Protein AF-A0A0D2M3U2-F1 (afdb_monomer)

Foldseek 3Di:
DDDDDDDDDDDDDDDDDDDPPPDDDDDDQDPVRVVVVVVVVVVVVVVVVVVVVVVVVVVVVVVVVVVVVVVVLVVVVVVLVCLLLDFLVNVLVVLVVVLVVLPDPDDPDDPPPDDDPSVVSNVLSVLLNLLSVQDDPVLSVVLSVDLVVSLVPPVNLVVSCVRSVHDSVSSSVSSVVSVVSNLLSVLQVVCVVVVHRRDDPPCPVVSVVSSVVSVVVVVVVLLVVLQVQADLPPQVCVVCCVPVDQQDAGPRSRHGCCSHNVPDDDCVVVVVPPPPPDDDDDDDD

Organism: NCBI:txid145388

Radius of gyration: 36.85 Å; Cα contacts (8 Å, |Δi|>4): 148; chains: 1; bounding box: 86×92×97 Å

pLDDT: mean 74.42, std 16.32, range [37.38, 96.62]

Solvent-accessible surface area (backbone atoms only — not comparable to full-atom values): 17208 Å² total; per-residue (Å²): 134,82,90,86,89,82,89,87,90,81,81,86,80,75,87,82,75,81,80,90,79,81,72,75,80,79,70,80,68,50,73,68,54,48,50,49,52,51,51,50,51,50,54,50,59,65,50,47,60,64,51,52,51,50,52,50,50,51,52,50,50,51,52,50,51,54,48,53,52,49,55,51,56,49,53,55,43,57,52,48,55,52,52,60,72,52,47,63,66,55,51,44,51,51,47,55,50,57,54,59,75,64,67,57,77,79,78,71,80,78,59,96,83,59,83,59,60,67,60,51,50,52,52,50,43,52,51,44,46,55,49,58,73,69,50,52,71,70,54,40,50,44,38,67,74,38,33,70,60,46,58,65,35,63,68,61,34,51,53,49,17,67,76,60,76,46,52,49,66,58,54,31,49,47,45,48,48,55,41,49,53,42,53,48,44,49,28,55,49,52,47,36,75,72,73,42,85,74,68,60,96,83,42,61,67,58,45,52,51,49,34,54,48,45,49,51,52,50,54,48,51,55,49,47,58,37,54,68,56,58,54,65,89,74,41,83,52,66,88,48,39,87,79,61,40,85,75,36,53,33,87,76,49,68,37,39,30,61,79,52,69,62,38,78,75,65,68,82,67,56,66,77,68,68,79,80,79,81,82,82,82,84,87,79,133

Sequence (285 aa):
MLLSDCFGSSKPAGPRRSSPLMQPAPAELTGRERDLAAQAATAAAQQEGPLEERRKAQLEARKAASKAAGDQVAAQWDEMVTYRSMTVDEYLQQVIQGQREERGPLPEAPQRRQPDVRRLNYLRMQQHEIIVRRMEDNEKALIRMDPPGAAANRALLASLARRTSYSISEVRDVIMTYHHLRDRIDALAAWRDSGRPLPDLEDEDEKDEIIKTIKKEREQADMDVLLARRDRANCPVRPFIRLVGRRAECPNTKLPYARCCGAEVPERARATGAQGRRASVPVNG

Secondary structure (DSSP, 8-state):
----------PPP-----------------HHHHHHHHHHHHHHHHHHHHHHHHHHHHHHHHHHHHHHHHHHHHHHHHHHHHHHT--HHHHHHHHHHHHHHT-SPPPPS--TTS--HHHHHHHHHHHHHHHHHTS-HHHHHHHHH-HHHHHH-HHHHHHHHHHHT--HHHHHHHHHHHHHHHHHHHHHHHHHHTTPPPPPTT-HHHHHHHHHHHHHHHHHHHHHHHHHT--STT-TTGGGHHHHGGGPBPTTT-SBGGGTTSSPPPGGGTTTTSTT----PPP--

Structure (mmCIF, N/CA/C/O backbone):
data_AF-A0A0D2M3U2-F1
#
_entry.id   AF-A0A0D2M3U2-F1
#
loop_
_atom_site.group_PDB
_atom_site.id
_atom_site.type_symbol
_atom_site.label_atom_id
_atom_site.label_alt_id
_atom_site.label_comp_id
_atom_site.label_asym_id
_atom_site.label_entity_id
_atom_site.label_seq_id
_atom_site.pdbx_PDB_ins_code
_atom_site.Cartn_x
_atom_site.Cartn_y
_atom_site.Cartn_z
_atom_site.occupancy
_atom_site.B_iso_or_equiv
_atom_site.auth_seq_id
_atom_site.auth_comp_id
_atom_site.auth_asym_id
_atom_site.auth_atom_id
_atom_site.pdbx_PDB_model_num
ATOM 1 N N . MET A 1 1 ? -4.861 -42.802 -56.823 1.00 39.91 1 MET A N 1
ATOM 2 C CA . MET A 1 1 ? -6.033 -42.696 -57.716 1.00 39.91 1 MET A CA 1
ATOM 3 C C . MET A 1 1 ? -6.687 -41.345 -57.475 1.00 39.91 1 MET A C 1
ATOM 5 O O . MET A 1 1 ? -6.912 -41.044 -56.313 1.00 39.91 1 MET A O 1
ATOM 9 N N . LEU A 1 2 ? -6.965 -40.614 -58.568 1.00 42.59 2 LEU A N 1
ATOM 10 C CA . LEU A 1 2 ? -7.799 -39.396 -58.704 1.00 42.59 2 LEU A CA 1
ATOM 11 C C . LEU A 1 2 ? -7.212 -38.120 -58.050 1.00 42.59 2 LEU A C 1
ATOM 13 O O . LEU A 1 2 ? -7.142 -38.041 -56.833 1.00 42.59 2 LEU A O 1
ATOM 17 N N . LEU A 1 3 ? -6.588 -37.166 -58.763 1.00 40.25 3 LEU A N 1
ATOM 18 C CA . LEU A 1 3 ? -7.064 -36.266 -59.844 1.00 40.25 3 LEU A CA 1
ATOM 19 C C . LEU A 1 3 ? -8.366 -35.526 -59.498 1.00 40.25 3 LEU A C 1
ATOM 21 O O . LEU A 1 3 ? -9.416 -36.158 -59.471 1.00 40.25 3 LEU A O 1
ATOM 25 N N . SER A 1 4 ? -8.293 -34.201 -59.305 1.00 38.12 4 SER A N 1
ATOM 26 C CA . SER A 1 4 ? -8.954 -33.236 -60.202 1.00 38.12 4 SER A CA 1
ATOM 27 C C . SER A 1 4 ? -8.687 -31.777 -59.808 1.00 38.12 4 SER A C 1
ATOM 29 O O . SER A 1 4 ? -8.900 -31.368 -58.669 1.00 38.12 4 SER A O 1
ATOM 31 N N . ASP A 1 5 ? -8.243 -31.027 -60.814 1.00 43.66 5 ASP A N 1
ATOM 32 C CA . ASP A 1 5 ? -8.024 -29.583 -60.885 1.00 43.66 5 ASP A CA 1
ATOM 33 C C . ASP A 1 5 ? -9.323 -28.753 -60.909 1.00 43.66 5 ASP A C 1
ATOM 35 O O . ASP A 1 5 ? -10.395 -29.292 -61.185 1.00 43.66 5 ASP A O 1
ATOM 39 N N . CYS A 1 6 ? -9.190 -27.434 -60.679 1.00 45.97 6 CYS A N 1
ATOM 40 C CA . CYS A 1 6 ? -9.735 -26.317 -61.493 1.00 45.97 6 CYS A CA 1
ATOM 41 C C . CYS A 1 6 ? -9.449 -24.967 -60.784 1.00 45.97 6 CYS A C 1
ATOM 43 O O . CYS A 1 6 ? -9.944 -24.734 -59.687 1.00 45.97 6 CYS A O 1
ATOM 45 N N . PHE A 1 7 ? -8.473 -24.163 -61.245 1.00 44.44 7 PHE A N 1
ATOM 46 C CA . PHE A 1 7 ? -8.602 -22.994 -62.157 1.00 44.44 7 PHE A CA 1
ATOM 47 C C . PHE A 1 7 ? -9.556 -21.885 -61.653 1.00 44.44 7 PHE A C 1
ATOM 49 O O . PHE A 1 7 ? -10.694 -22.165 -61.315 1.00 44.44 7 PHE A O 1
ATOM 56 N N . GLY A 1 8 ? -9.235 -20.585 -61.634 1.00 38.22 8 GLY A N 1
ATOM 57 C CA . GLY A 1 8 ? -8.076 -19.815 -62.090 1.00 38.22 8 GLY A CA 1
ATOM 58 C C . GLY A 1 8 ? -8.422 -18.309 -62.119 1.00 38.22 8 GLY A C 1
ATOM 59 O O . GLY A 1 8 ? -9.596 -17.952 -62.095 1.00 38.22 8 GLY A O 1
ATOM 60 N N . SER A 1 9 ? -7.416 -17.428 -62.181 1.00 37.38 9 SER A N 1
ATOM 61 C CA . SER A 1 9 ? -7.478 -16.142 -62.910 1.00 37.38 9 SER A CA 1
ATOM 62 C C . SER A 1 9 ? -6.083 -15.508 -62.963 1.00 37.38 9 SER A C 1
ATOM 64 O O . SER A 1 9 ? -5.627 -14.857 -62.024 1.00 37.38 9 SER A O 1
ATOM 66 N N . SER A 1 10 ? -5.374 -15.739 -64.068 1.00 43.53 10 SER A N 1
ATOM 67 C CA . SER A 1 10 ? -4.077 -15.136 -64.382 1.00 43.53 10 SER A CA 1
ATOM 68 C C . SER A 1 10 ? -4.247 -14.105 -65.497 1.00 43.53 10 SER A C 1
ATOM 70 O O . SER A 1 10 ? -4.692 -14.441 -66.595 1.00 43.53 10 SER A O 1
ATOM 72 N N . LYS A 1 11 ? -3.871 -12.853 -65.218 1.00 50.41 11 LYS A N 1
ATOM 73 C CA . LYS A 1 11 ? -3.732 -11.775 -66.211 1.00 50.41 11 LYS A CA 1
ATOM 74 C C . LYS A 1 11 ? -2.625 -12.103 -67.233 1.00 50.41 11 LYS A C 1
ATOM 76 O O . LYS A 1 11 ? -1.637 -12.736 -66.858 1.00 50.41 11 LYS A O 1
ATOM 81 N N . PRO A 1 12 ? -2.737 -11.639 -68.492 1.00 48.88 12 PRO A N 1
ATOM 82 C CA . PRO A 1 12 ? -1.733 -11.888 -69.521 1.00 48.88 12 PRO A CA 1
ATOM 83 C C . PRO A 1 12 ? -0.455 -11.083 -69.248 1.00 48.88 12 PRO A C 1
ATOM 85 O O . PRO A 1 12 ? -0.477 -9.854 -69.170 1.00 48.88 12 PRO A O 1
ATOM 88 N N . ALA A 1 13 ? 0.667 -11.789 -69.113 1.00 50.44 13 ALA A N 1
ATOM 89 C CA . ALA A 1 13 ? 1.998 -11.199 -69.116 1.00 50.44 13 ALA A CA 1
ATOM 90 C C . ALA A 1 13 ? 2.383 -10.833 -70.557 1.00 50.44 13 ALA A C 1
ATOM 92 O O . ALA A 1 13 ? 2.321 -11.669 -71.459 1.00 50.44 13 ALA A O 1
ATOM 93 N N . GLY A 1 14 ? 2.758 -9.568 -70.756 1.00 54.34 14 GLY A N 1
ATOM 94 C CA . GLY A 1 14 ? 3.249 -9.036 -72.024 1.00 54.34 14 GLY A CA 1
ATOM 95 C C . GLY A 1 14 ? 4.554 -9.692 -72.507 1.00 54.34 14 GLY A C 1
ATOM 96 O O . GLY A 1 14 ? 5.144 -10.526 -71.814 1.00 54.34 14 GLY A O 1
ATOM 97 N N . PRO A 1 15 ? 5.012 -9.330 -73.716 1.00 51.84 15 PRO A N 1
ATOM 98 C CA . PRO A 1 15 ? 6.083 -10.028 -74.415 1.00 51.84 15 PRO A CA 1
ATOM 99 C C . PRO A 1 15 ? 7.393 -10.007 -73.621 1.00 51.84 15 PRO A C 1
ATOM 101 O O . PRO A 1 15 ? 7.894 -8.954 -73.219 1.00 51.84 15 PRO A O 1
ATOM 104 N N . ARG A 1 16 ? 7.953 -11.206 -73.429 1.00 50.78 16 ARG A N 1
ATOM 105 C CA . ARG A 1 16 ? 9.277 -11.443 -72.852 1.00 50.78 16 ARG A CA 1
ATOM 106 C C . ARG A 1 16 ? 10.322 -10.721 -73.700 1.00 50.78 16 ARG A C 1
ATOM 108 O O . ARG A 1 16 ? 10.677 -11.186 -74.779 1.00 50.78 16 ARG A O 1
ATOM 115 N N . ARG A 1 17 ? 10.836 -9.597 -73.197 1.00 50.88 17 ARG A N 1
ATOM 116 C CA . ARG A 1 17 ? 12.123 -9.070 -73.650 1.00 50.88 17 ARG A CA 1
ATOM 117 C C . ARG A 1 17 ? 13.180 -10.111 -73.298 1.00 50.88 17 ARG A C 1
ATOM 119 O O . ARG A 1 17 ? 13.345 -10.470 -72.137 1.00 50.88 17 ARG A O 1
ATOM 126 N N . SER A 1 18 ? 13.840 -10.622 -74.324 1.00 49.88 18 SER A N 1
ATOM 127 C CA . SER A 1 18 ? 15.045 -11.436 -74.237 1.00 49.88 18 SER A CA 1
ATOM 128 C C . SER A 1 18 ? 16.074 -10.752 -73.331 1.00 49.88 18 SER A C 1
ATOM 130 O O . SER A 1 18 ? 16.564 -9.676 -73.672 1.00 49.88 18 SER A O 1
ATOM 132 N N . SER A 1 19 ? 16.384 -11.361 -72.183 1.00 50.03 19 SER A N 1
ATOM 133 C CA . SER A 1 19 ? 17.505 -10.960 -71.328 1.00 50.03 19 SER A CA 1
ATOM 134 C C . SER A 1 19 ? 18.825 -11.155 -72.082 1.00 50.03 19 SER A C 1
ATOM 136 O O . SER A 1 19 ? 19.145 -12.293 -72.429 1.00 50.03 19 SER A O 1
ATOM 138 N N . PRO A 1 20 ? 19.620 -10.097 -72.318 1.00 51.84 20 PRO A N 1
ATOM 139 C CA . PRO A 1 20 ? 20.939 -10.208 -72.914 1.00 51.84 20 PRO A CA 1
ATOM 140 C C . PRO A 1 20 ? 21.970 -10.329 -71.785 1.00 51.84 20 PRO A C 1
ATOM 142 O O . PRO A 1 20 ? 22.642 -9.365 -71.442 1.00 51.84 20 PRO A O 1
ATOM 145 N N . LEU A 1 21 ? 22.064 -11.499 -71.154 1.00 50.25 21 LEU A N 1
ATOM 146 C CA . LEU A 1 21 ? 23.118 -11.796 -70.171 1.00 50.25 21 LEU A CA 1
ATOM 147 C C . LEU A 1 21 ? 23.712 -13.184 -70.431 1.00 50.25 21 LEU A C 1
ATOM 149 O O . LEU A 1 21 ? 23.741 -14.062 -69.580 1.00 50.25 21 LEU A O 1
ATOM 153 N N . MET A 1 22 ? 24.188 -13.361 -71.657 1.00 51.78 22 MET A N 1
ATOM 154 C CA . MET A 1 22 ? 25.344 -14.199 -71.966 1.00 51.78 22 MET A CA 1
ATOM 155 C C . MET A 1 22 ? 26.376 -13.236 -72.550 1.00 51.78 22 MET A C 1
ATOM 157 O O . MET A 1 22 ? 26.504 -13.098 -73.763 1.00 51.78 22 MET A O 1
ATOM 161 N N . GLN A 1 23 ? 27.018 -12.461 -71.673 1.00 53.97 23 GLN A N 1
ATOM 162 C CA . GLN A 1 23 ? 28.230 -11.757 -72.065 1.00 53.97 23 GLN A CA 1
ATOM 163 C C . GLN A 1 23 ? 29.359 -12.793 -72.141 1.00 53.97 23 GLN A C 1
ATOM 165 O O . GLN A 1 23 ? 29.487 -13.608 -71.221 1.00 53.97 23 GLN A O 1
ATOM 170 N N . PRO A 1 24 ? 30.147 -12.808 -73.228 1.00 49.09 24 PRO A N 1
ATOM 171 C CA . PRO A 1 24 ? 31.341 -13.633 -73.301 1.00 49.09 24 PRO A CA 1
ATOM 172 C C . PRO A 1 24 ? 32.312 -13.235 -72.184 1.00 49.09 24 PRO A C 1
ATOM 174 O O . PRO A 1 24 ? 32.336 -12.080 -71.755 1.00 49.09 24 PRO A O 1
ATOM 177 N N . ALA A 1 25 ? 33.094 -14.214 -71.720 1.00 48.88 25 ALA A N 1
ATOM 178 C CA . ALA A 1 25 ? 34.190 -14.018 -70.778 1.00 48.88 25 ALA A CA 1
ATOM 179 C C . ALA A 1 25 ? 35.000 -12.762 -71.149 1.00 48.88 25 ALA A C 1
ATOM 181 O O . ALA A 1 25 ? 35.250 -12.546 -72.341 1.00 48.88 25 ALA A O 1
ATOM 182 N N . PRO A 1 26 ? 35.372 -11.919 -70.169 1.00 49.88 26 PRO A N 1
ATOM 183 C CA . PRO A 1 26 ? 36.014 -10.654 -70.465 1.00 49.88 26 PRO A CA 1
ATOM 184 C C . PRO A 1 26 ? 37.291 -10.916 -71.260 1.00 49.88 26 PRO A C 1
ATOM 186 O O . PRO A 1 26 ? 38.113 -11.755 -70.882 1.00 49.88 26 PRO A O 1
ATOM 189 N N . ALA A 1 27 ? 37.414 -10.189 -72.373 1.00 57.47 27 ALA A N 1
ATOM 190 C CA . ALA A 1 27 ? 38.666 -10.016 -73.087 1.00 57.47 27 ALA A CA 1
ATOM 191 C C . ALA A 1 27 ? 39.774 -9.729 -72.072 1.00 57.47 27 ALA A C 1
ATOM 193 O O . ALA A 1 27 ? 39.527 -9.054 -71.069 1.00 57.47 27 ALA A O 1
ATOM 194 N N . GLU A 1 28 ? 40.959 -10.289 -72.313 1.00 56.53 28 GLU A N 1
ATOM 195 C CA . GLU A 1 28 ? 42.129 -10.127 -71.459 1.00 56.53 28 GLU A CA 1
ATOM 196 C C . GLU A 1 28 ? 42.237 -8.677 -70.979 1.00 56.53 28 GLU A C 1
ATOM 198 O O . GLU A 1 28 ? 42.525 -7.780 -71.769 1.00 56.53 28 GLU A O 1
ATOM 203 N N . LEU A 1 29 ? 41.954 -8.464 -69.686 1.00 55.81 29 LEU A N 1
ATOM 204 C CA . LEU A 1 29 ? 42.091 -7.163 -69.037 1.00 55.81 29 LEU A CA 1
ATOM 205 C C . LEU A 1 29 ? 43.449 -6.597 -69.428 1.00 55.81 29 LEU A C 1
ATOM 207 O O . LEU A 1 29 ? 44.483 -7.239 -69.195 1.00 55.81 29 LEU A O 1
ATOM 211 N N . THR A 1 30 ? 43.437 -5.415 -70.034 1.00 67.62 30 THR A N 1
ATOM 212 C CA . THR A 1 30 ? 44.673 -4.710 -70.364 1.00 67.62 30 THR A CA 1
ATOM 213 C C . THR A 1 30 ? 45.472 -4.521 -69.072 1.00 67.62 30 THR A C 1
ATOM 215 O O . THR A 1 30 ? 44.887 -4.420 -67.992 1.00 67.62 30 THR A O 1
ATOM 218 N N . GLY A 1 31 ? 46.811 -4.493 -69.136 1.00 68.25 31 GLY A N 1
ATOM 219 C CA . GLY A 1 31 ? 47.652 -4.408 -67.925 1.00 68.25 31 GLY A CA 1
ATOM 220 C C . GLY A 1 31 ? 47.199 -3.309 -66.951 1.00 68.25 31 GLY A C 1
ATOM 221 O O . GLY A 1 31 ? 47.127 -3.527 -65.749 1.00 68.25 31 GLY A O 1
ATOM 222 N N . ARG A 1 32 ? 46.713 -2.189 -67.497 1.00 67.19 32 ARG A N 1
ATOM 223 C CA . ARG A 1 32 ? 46.172 -1.050 -66.751 1.00 67.19 32 ARG A CA 1
ATOM 224 C C . ARG A 1 32 ? 44.869 -1.340 -65.990 1.00 67.19 32 ARG A C 1
ATOM 226 O O . ARG A 1 32 ? 44.654 -0.774 -64.925 1.00 67.19 32 ARG A O 1
ATOM 233 N N . GLU A 1 33 ? 43.998 -2.202 -66.505 1.00 67.19 33 GLU A N 1
ATOM 234 C CA . GLU A 1 33 ? 42.760 -2.600 -65.820 1.00 67.19 33 GLU A CA 1
ATOM 235 C C . GLU A 1 33 ? 43.026 -3.634 -64.723 1.00 67.19 33 GLU A C 1
ATOM 237 O O . GLU A 1 33 ? 42.363 -3.607 -63.687 1.00 67.19 33 GLU A O 1
ATOM 242 N N . ARG A 1 34 ? 44.038 -4.498 -64.899 1.00 69.44 34 ARG A N 1
ATOM 243 C CA . ARG A 1 34 ? 44.516 -5.378 -63.819 1.00 69.44 34 ARG A CA 1
ATOM 244 C C . ARG A 1 34 ? 45.133 -4.571 -62.683 1.00 69.44 34 ARG A C 1
ATOM 246 O O . ARG A 1 34 ? 44.837 -4.855 -61.527 1.00 69.44 34 ARG A O 1
ATOM 253 N N . ASP A 1 35 ? 45.905 -3.538 -63.008 1.00 73.25 35 ASP A N 1
ATOM 254 C CA . ASP A 1 35 ? 46.506 -2.654 -62.008 1.00 73.25 35 ASP A CA 1
ATOM 255 C C . ASP A 1 35 ? 45.442 -1.849 -61.243 1.00 73.25 35 ASP A C 1
ATOM 257 O O . ASP A 1 35 ? 45.520 -1.727 -60.021 1.00 73.25 35 ASP A O 1
ATOM 261 N N . LEU A 1 36 ? 44.395 -1.363 -61.923 1.00 74.44 36 LEU A N 1
ATOM 262 C CA . LEU A 1 36 ? 43.265 -0.681 -61.277 1.00 74.44 36 LEU A CA 1
ATOM 263 C C . LEU A 1 36 ? 42.422 -1.627 -60.412 1.00 74.44 36 LEU A C 1
ATOM 265 O O . LEU A 1 36 ? 42.014 -1.245 -59.317 1.00 74.44 36 LEU A O 1
ATOM 269 N N . ALA A 1 37 ? 42.187 -2.864 -60.858 1.00 70.25 37 ALA A N 1
ATOM 270 C CA . ALA A 1 37 ? 41.493 -3.873 -60.059 1.00 70.25 37 ALA A CA 1
ATOM 271 C C . ALA A 1 37 ? 42.319 -4.294 -58.833 1.00 70.25 37 ALA A C 1
ATOM 273 O O . ALA A 1 37 ? 41.769 -4.437 -57.742 1.00 70.25 37 ALA A O 1
ATOM 274 N N . ALA A 1 38 ? 43.641 -4.425 -58.982 1.00 72.12 38 ALA A N 1
ATOM 275 C CA . ALA A 1 38 ? 44.552 -4.709 -57.880 1.00 72.12 38 ALA A CA 1
ATOM 276 C C . ALA A 1 38 ? 44.591 -3.556 -56.863 1.00 72.12 38 ALA A C 1
ATOM 278 O O . ALA A 1 38 ? 44.526 -3.817 -55.662 1.00 72.12 38 ALA A O 1
ATOM 279 N N . GLN A 1 39 ? 44.617 -2.298 -57.322 1.00 75.38 39 GLN A N 1
ATOM 280 C CA . GLN A 1 39 ? 44.533 -1.106 -56.465 1.00 75.38 39 GLN A CA 1
ATOM 281 C C . GLN A 1 39 ? 43.176 -0.983 -55.762 1.00 75.38 39 GLN A C 1
ATOM 283 O O . GLN A 1 39 ? 43.128 -0.669 -54.576 1.00 75.38 39 GLN A O 1
ATOM 288 N N . ALA A 1 40 ? 42.070 -1.281 -56.449 1.00 70.88 40 ALA A N 1
ATOM 289 C CA . ALA A 1 40 ? 40.741 -1.301 -55.842 1.00 70.88 40 ALA A CA 1
ATOM 290 C C . ALA A 1 40 ? 40.609 -2.415 -54.789 1.00 70.88 40 ALA A C 1
ATOM 292 O O . ALA A 1 40 ? 40.034 -2.184 -53.728 1.00 70.88 40 ALA A O 1
ATOM 293 N N . ALA A 1 41 ? 41.190 -3.594 -55.036 1.00 68.06 41 ALA A N 1
ATOM 294 C CA . ALA A 1 41 ? 41.221 -4.693 -54.074 1.00 68.06 41 ALA A CA 1
ATOM 295 C C . ALA A 1 41 ? 42.094 -4.371 -52.848 1.00 68.06 41 ALA A C 1
ATOM 297 O O . ALA A 1 41 ? 41.708 -4.688 -51.726 1.00 68.06 41 ALA A O 1
ATOM 298 N N . THR A 1 42 ? 43.229 -3.683 -53.027 1.00 72.00 42 THR A N 1
ATOM 299 C CA . THR A 1 42 ? 44.050 -3.221 -51.892 1.00 72.00 42 THR A CA 1
ATOM 300 C C . THR A 1 42 ? 43.374 -2.094 -51.116 1.00 72.00 42 THR A C 1
ATOM 302 O O . THR A 1 42 ? 43.415 -2.105 -49.890 1.00 72.00 42 THR A O 1
ATOM 305 N N . ALA A 1 43 ? 42.699 -1.161 -51.791 1.00 66.44 43 ALA A N 1
ATOM 306 C CA . ALA A 1 43 ? 41.921 -0.108 -51.140 1.00 66.44 43 ALA A CA 1
ATOM 307 C C . ALA A 1 43 ? 40.709 -0.669 -50.373 1.00 66.44 43 ALA A C 1
ATOM 309 O O . ALA A 1 43 ? 40.409 -0.194 -49.281 1.00 66.44 43 ALA A O 1
ATOM 310 N N . ALA A 1 44 ? 40.047 -1.703 -50.902 1.00 61.12 44 ALA A N 1
ATOM 311 C CA . ALA A 1 44 ? 38.975 -2.415 -50.210 1.00 61.12 44 ALA A CA 1
ATOM 312 C C . ALA A 1 44 ? 39.504 -3.167 -48.977 1.00 61.12 44 ALA A C 1
ATOM 314 O O . ALA A 1 44 ? 38.972 -2.983 -47.885 1.00 61.12 44 ALA A O 1
ATOM 315 N N . ALA A 1 45 ? 40.611 -3.908 -49.110 1.00 62.22 45 ALA A N 1
ATOM 316 C CA . ALA A 1 45 ? 41.249 -4.607 -47.991 1.00 62.22 45 ALA A CA 1
ATOM 317 C C . ALA A 1 45 ? 41.737 -3.644 -46.887 1.00 62.22 45 ALA A C 1
ATOM 319 O O . ALA A 1 45 ? 41.655 -3.953 -45.701 1.00 62.22 45 ALA A O 1
ATOM 320 N N . GLN A 1 46 ? 42.188 -2.438 -47.251 1.00 65.75 46 GLN A N 1
ATOM 321 C CA . GLN A 1 46 ? 42.562 -1.393 -46.287 1.00 65.75 46 GLN A CA 1
ATOM 322 C C . GLN A 1 46 ? 41.358 -0.790 -45.538 1.00 65.75 46 GLN A C 1
ATOM 324 O O . GLN A 1 46 ? 41.537 -0.218 -44.464 1.00 65.75 46 GLN A O 1
ATOM 329 N N . GLN A 1 47 ? 40.135 -0.922 -46.064 1.00 59.59 47 GLN A N 1
ATOM 330 C CA . GLN A 1 47 ? 38.907 -0.440 -45.418 1.00 59.59 47 GLN A CA 1
ATOM 331 C C . GLN A 1 47 ? 38.208 -1.498 -44.551 1.00 59.59 47 GLN A C 1
ATOM 333 O O . GLN A 1 47 ? 37.374 -1.139 -43.718 1.00 59.59 47 GLN A O 1
ATOM 338 N N . GLU A 1 48 ? 38.552 -2.779 -44.687 1.00 60.88 48 GLU A N 1
ATOM 339 C CA . GLU A 1 48 ? 37.947 -3.860 -43.897 1.00 60.88 48 GLU A CA 1
ATOM 340 C C . GLU A 1 48 ? 38.361 -3.809 -42.418 1.00 60.88 48 GLU A C 1
ATOM 342 O O . GLU A 1 48 ? 37.496 -3.884 -41.546 1.00 60.88 48 GLU A O 1
ATOM 347 N N . GLY A 1 49 ? 39.639 -3.548 -42.119 1.00 64.25 49 GLY A N 1
ATOM 348 C CA . GLY A 1 49 ? 40.141 -3.377 -40.745 1.00 64.25 49 GLY A CA 1
ATOM 349 C C . GLY A 1 49 ? 39.366 -2.338 -39.909 1.00 64.25 49 GLY A C 1
ATOM 350 O O . GLY A 1 49 ? 38.824 -2.688 -38.857 1.00 64.25 49 GLY A O 1
ATOM 351 N N . PRO A 1 50 ? 39.212 -1.078 -40.369 1.00 70.69 50 PRO A N 1
ATOM 352 C CA . PRO A 1 50 ? 38.451 -0.068 -39.627 1.00 70.69 50 PRO A CA 1
ATOM 353 C C . PRO A 1 50 ? 36.938 -0.352 -39.559 1.00 70.69 50 PRO A C 1
ATOM 355 O O . PRO A 1 50 ? 36.256 0.149 -38.660 1.00 70.69 50 PRO A O 1
ATOM 358 N N . LEU A 1 51 ? 36.376 -1.154 -40.473 1.00 67.69 51 LEU A N 1
ATOM 359 C CA . LEU A 1 51 ? 34.976 -1.596 -40.401 1.00 67.69 51 LEU A CA 1
ATOM 360 C C . LEU A 1 51 ? 34.773 -2.711 -39.366 1.00 67.69 51 LEU A C 1
ATOM 362 O O . LEU A 1 51 ? 33.768 -2.698 -38.647 1.00 67.69 51 LEU A O 1
ATOM 366 N N . GLU A 1 52 ? 35.717 -3.643 -39.250 1.00 72.50 52 GLU A N 1
ATOM 367 C CA . GLU A 1 52 ? 35.710 -4.676 -38.212 1.00 72.50 52 GLU A CA 1
ATOM 368 C C . GLU A 1 52 ? 35.902 -4.080 -36.814 1.00 72.50 52 GLU A C 1
ATOM 370 O O . GLU A 1 52 ? 35.150 -4.424 -35.899 1.00 72.50 52 GLU A O 1
ATOM 375 N N . GLU A 1 53 ? 36.808 -3.111 -36.655 1.00 76.81 53 GLU A N 1
ATOM 376 C CA . GLU A 1 53 ? 36.976 -2.371 -35.397 1.00 76.81 53 GLU A CA 1
ATOM 377 C C . GLU A 1 53 ? 35.703 -1.613 -35.001 1.00 76.81 53 GLU A C 1
ATOM 379 O O . GLU A 1 53 ? 35.275 -1.684 -33.848 1.00 76.81 53 GLU A O 1
ATOM 384 N N . ARG A 1 54 ? 35.019 -0.960 -35.953 1.00 68.38 54 ARG A N 1
ATOM 385 C CA . ARG A 1 54 ? 33.722 -0.304 -35.696 1.00 68.38 54 ARG A CA 1
ATOM 386 C C . ARG A 1 54 ? 32.632 -1.293 -35.287 1.00 68.38 54 ARG A C 1
ATOM 388 O O . ARG A 1 54 ? 31.851 -0.990 -34.386 1.00 68.38 54 ARG A O 1
ATOM 395 N N . ARG A 1 55 ? 32.565 -2.473 -35.912 1.00 73.81 55 ARG A N 1
ATOM 396 C CA . ARG A 1 55 ? 31.610 -3.531 -35.528 1.00 73.81 55 ARG A CA 1
ATOM 397 C C . ARG A 1 55 ? 31.913 -4.086 -34.140 1.00 73.81 55 ARG A C 1
ATOM 399 O O . ARG A 1 55 ? 30.985 -4.285 -33.357 1.00 73.81 55 ARG A O 1
ATOM 406 N N . LYS A 1 56 ? 33.189 -4.297 -33.815 1.00 83.19 56 LYS A N 1
ATOM 407 C CA . LYS A 1 56 ? 33.621 -4.751 -32.490 1.00 83.19 56 LYS A CA 1
ATOM 408 C C . LYS A 1 56 ? 33.307 -3.705 -31.419 1.00 83.19 56 LYS A C 1
ATOM 410 O O . LYS A 1 56 ? 32.690 -4.054 -30.418 1.00 83.19 56 LYS A O 1
ATOM 415 N N . ALA A 1 57 ? 33.587 -2.428 -31.683 1.00 76.06 57 ALA A N 1
ATOM 416 C CA . ALA A 1 57 ? 33.230 -1.316 -30.804 1.00 76.06 57 ALA A CA 1
ATOM 417 C C . ALA A 1 57 ? 31.708 -1.180 -30.615 1.00 76.06 57 ALA A C 1
ATOM 419 O O . ALA A 1 57 ? 31.244 -0.965 -29.500 1.00 76.06 57 ALA A O 1
ATOM 420 N N . GLN A 1 58 ? 30.901 -1.373 -31.667 1.00 71.62 58 GLN A N 1
ATOM 421 C CA . GLN A 1 58 ? 29.436 -1.392 -31.544 1.00 71.62 58 GLN A CA 1
ATOM 422 C C . GLN A 1 58 ? 28.924 -2.581 -30.718 1.00 71.62 58 GLN A C 1
ATOM 424 O O . GLN A 1 58 ? 27.981 -2.429 -29.941 1.00 71.62 58 GLN A O 1
ATOM 429 N N . LEU A 1 59 ? 29.526 -3.765 -30.862 1.00 71.12 59 LEU A N 1
ATOM 430 C CA . LEU A 1 59 ? 29.175 -4.944 -30.065 1.00 71.12 59 LEU A CA 1
ATOM 431 C C . LEU A 1 59 ? 29.595 -4.792 -28.600 1.00 71.12 59 LEU A C 1
ATOM 433 O O . LEU A 1 59 ? 28.835 -5.168 -27.711 1.00 71.12 59 LEU A O 1
ATOM 437 N N . GLU A 1 60 ? 30.769 -4.223 -28.337 1.00 78.19 60 GLU A N 1
ATOM 438 C CA . GLU A 1 60 ? 31.240 -3.913 -26.985 1.00 78.19 60 GLU A CA 1
ATOM 439 C C . GLU A 1 60 ? 30.387 -2.820 -26.335 1.00 78.19 60 GLU A C 1
ATOM 441 O O . GLU A 1 60 ? 29.974 -2.989 -25.191 1.00 78.19 60 GLU A O 1
ATOM 446 N N . ALA A 1 61 ? 29.999 -1.777 -27.076 1.00 65.94 61 ALA A N 1
ATOM 447 C CA . ALA A 1 61 ? 29.063 -0.757 -26.605 1.00 65.94 61 ALA A CA 1
ATOM 448 C C . ALA A 1 61 ? 27.678 -1.345 -26.285 1.00 65.94 61 ALA A C 1
ATOM 450 O O . ALA A 1 61 ? 27.099 -1.025 -25.250 1.00 65.94 61 ALA A O 1
ATOM 451 N N . ARG A 1 62 ? 27.159 -2.262 -27.115 1.00 61.62 62 ARG A N 1
ATOM 452 C CA . ARG A 1 62 ? 25.904 -2.982 -26.828 1.00 61.62 62 ARG A CA 1
ATOM 453 C C . ARG A 1 62 ? 26.010 -3.877 -25.595 1.00 61.62 62 ARG A C 1
ATOM 455 O O . ARG A 1 62 ? 25.083 -3.910 -24.792 1.00 61.62 62 ARG A O 1
ATOM 462 N N . LYS A 1 63 ? 27.131 -4.583 -25.419 1.00 67.19 63 LYS A N 1
ATOM 463 C CA . LYS A 1 63 ? 27.384 -5.398 -24.219 1.00 67.19 63 LYS A CA 1
ATOM 464 C C . LYS A 1 63 ? 27.504 -4.532 -22.965 1.00 67.19 63 LYS A C 1
ATOM 466 O O . LYS A 1 63 ? 26.932 -4.886 -21.941 1.00 67.19 63 LYS A O 1
ATOM 471 N N . ALA A 1 64 ? 28.195 -3.397 -23.051 1.00 62.66 64 ALA A N 1
ATOM 472 C CA . ALA A 1 64 ? 28.317 -2.440 -21.956 1.00 62.66 64 ALA A CA 1
ATOM 473 C C . ALA A 1 64 ? 26.957 -1.829 -21.587 1.00 62.66 64 ALA A C 1
ATOM 475 O O . ALA A 1 64 ? 26.615 -1.802 -20.410 1.00 62.66 64 ALA A O 1
ATOM 476 N N . ALA A 1 65 ? 26.147 -1.437 -22.576 1.00 57.41 65 ALA A N 1
ATOM 477 C CA . ALA A 1 65 ? 24.791 -0.935 -22.357 1.00 57.41 65 ALA A CA 1
ATOM 478 C C . ALA A 1 65 ? 23.876 -1.995 -21.719 1.00 57.41 65 ALA A C 1
ATOM 480 O O . ALA A 1 65 ? 23.167 -1.698 -20.764 1.00 57.41 65 ALA A O 1
ATOM 481 N N . SER A 1 66 ? 23.940 -3.249 -22.181 1.00 59.62 66 SER A N 1
ATOM 482 C CA . SER A 1 66 ? 23.184 -4.359 -21.583 1.00 59.62 66 SER A CA 1
ATOM 483 C C . SER A 1 66 ? 23.623 -4.668 -20.150 1.00 59.62 66 SER A C 1
ATOM 485 O O . SER A 1 66 ? 22.781 -5.031 -19.332 1.00 59.62 66 SER A O 1
ATOM 487 N N . LYS A 1 67 ? 24.919 -4.543 -19.841 1.00 65.19 67 LYS A N 1
ATOM 488 C CA . LYS A 1 67 ? 25.441 -4.742 -18.486 1.00 65.19 67 LYS A CA 1
ATOM 489 C C . LYS A 1 67 ? 25.016 -3.605 -17.555 1.00 65.19 67 LYS A C 1
ATOM 491 O O . LYS A 1 67 ? 24.508 -3.881 -16.479 1.00 65.19 67 LYS A O 1
ATOM 496 N N . ALA A 1 68 ? 25.138 -2.354 -18.002 1.00 62.00 68 ALA A N 1
ATOM 497 C CA . ALA A 1 68 ? 24.697 -1.184 -17.245 1.00 62.00 68 ALA A CA 1
ATOM 498 C C . ALA A 1 68 ? 23.186 -1.219 -16.950 1.00 62.00 68 ALA A C 1
ATOM 500 O O . ALA A 1 68 ? 22.780 -0.936 -15.828 1.00 62.00 68 ALA A O 1
ATOM 501 N N . ALA A 1 69 ? 22.367 -1.637 -17.922 1.00 61.84 69 ALA A N 1
ATOM 502 C CA . ALA A 1 69 ? 20.936 -1.854 -17.714 1.00 61.84 69 ALA A CA 1
ATOM 503 C C . ALA A 1 69 ? 20.664 -2.976 -16.691 1.00 61.84 69 ALA A C 1
ATOM 505 O O . ALA A 1 69 ? 19.808 -2.828 -15.825 1.00 61.84 69 ALA A O 1
ATOM 506 N N . GLY A 1 70 ? 21.423 -4.077 -16.740 1.00 65.88 70 GLY A N 1
ATOM 507 C CA . GLY A 1 70 ? 21.323 -5.158 -15.752 1.00 65.88 70 GLY A CA 1
ATOM 508 C C . GLY A 1 70 ? 21.692 -4.720 -14.329 1.00 65.88 70 GLY A C 1
ATOM 509 O O . GLY A 1 70 ? 20.979 -5.056 -13.385 1.00 65.88 70 GLY A O 1
ATOM 510 N N . ASP A 1 71 ? 22.757 -3.930 -14.182 1.00 70.56 71 ASP A N 1
ATOM 511 C CA . ASP A 1 71 ? 23.220 -3.409 -12.890 1.00 70.56 71 ASP A CA 1
ATOM 512 C C . ASP A 1 71 ? 22.213 -2.399 -12.295 1.00 70.56 71 ASP A C 1
ATOM 514 O O . ASP A 1 71 ? 21.962 -2.413 -11.089 1.00 70.56 71 ASP A O 1
ATOM 518 N N . GLN A 1 72 ? 21.568 -1.572 -13.129 1.00 68.50 72 GLN A N 1
ATOM 519 C CA . GLN A 1 72 ? 20.492 -0.668 -12.696 1.00 68.50 72 GLN A CA 1
ATOM 520 C C . GLN A 1 72 ? 19.251 -1.425 -12.206 1.00 68.50 72 GLN A C 1
ATOM 522 O O . GLN A 1 72 ? 18.719 -1.100 -11.147 1.00 68.50 72 GLN A O 1
ATOM 527 N N . VAL A 1 73 ? 18.816 -2.465 -12.924 1.00 67.44 73 VAL A N 1
ATOM 528 C CA . VAL A 1 73 ? 17.671 -3.303 -12.517 1.00 67.44 73 VAL A CA 1
ATOM 529 C C . VAL A 1 73 ? 17.965 -4.070 -11.220 1.00 67.44 73 VAL A C 1
ATOM 531 O O . VAL A 1 73 ? 17.066 -4.277 -10.401 1.00 67.44 73 VAL A O 1
ATOM 534 N N . ALA A 1 74 ? 19.216 -4.487 -11.003 1.00 69.50 74 ALA A N 1
ATOM 535 C CA . ALA A 1 74 ? 19.640 -5.102 -9.747 1.00 69.50 74 ALA A CA 1
ATOM 536 C C . ALA A 1 74 ? 19.588 -4.102 -8.579 1.00 69.50 74 ALA A C 1
ATOM 538 O O . ALA A 1 74 ? 19.000 -4.410 -7.547 1.00 69.50 74 ALA A O 1
ATOM 539 N N . ALA A 1 75 ? 20.101 -2.882 -8.764 1.00 73.81 75 ALA A N 1
ATOM 540 C CA . ALA A 1 75 ? 20.040 -1.839 -7.740 1.00 73.81 75 ALA A CA 1
ATOM 541 C C . ALA A 1 75 ? 18.593 -1.439 -7.387 1.00 73.81 75 ALA A C 1
ATOM 543 O O . ALA A 1 75 ? 18.246 -1.350 -6.211 1.00 73.81 75 ALA A O 1
ATOM 544 N N . GLN A 1 76 ? 17.725 -1.278 -8.395 1.00 70.94 76 GLN A N 1
ATOM 545 C CA . GLN A 1 76 ? 16.290 -1.020 -8.203 1.00 70.94 76 GLN A CA 1
ATOM 546 C C . GLN A 1 76 ? 15.603 -2.131 -7.402 1.00 70.94 76 GLN A C 1
ATOM 548 O O . GLN A 1 76 ? 14.711 -1.883 -6.590 1.00 70.94 76 GLN A O 1
ATOM 553 N N . TRP A 1 77 ? 16.014 -3.378 -7.624 1.00 72.06 77 TRP A N 1
ATOM 554 C CA . TRP A 1 77 ? 15.484 -4.510 -6.879 1.00 72.06 77 TRP A CA 1
ATOM 555 C C . TRP A 1 77 ? 15.899 -4.502 -5.424 1.00 72.06 77 TRP A C 1
ATOM 557 O O . TRP A 1 77 ? 15.052 -4.710 -4.562 1.00 72.06 77 TRP A O 1
ATOM 567 N N . ASP A 1 78 ? 17.179 -4.269 -5.155 1.00 74.88 78 ASP A N 1
ATOM 568 C CA . ASP A 1 78 ? 17.693 -4.234 -3.792 1.00 74.88 78 ASP A CA 1
ATOM 569 C C . ASP A 1 78 ? 16.995 -3.125 -2.985 1.00 74.88 78 ASP A C 1
ATOM 571 O O . ASP A 1 78 ? 16.634 -3.326 -1.819 1.00 74.88 78 ASP A O 1
ATOM 575 N N . GLU A 1 79 ? 16.680 -1.998 -3.632 1.00 74.00 79 GLU A N 1
ATOM 576 C CA . GLU A 1 79 ? 15.846 -0.945 -3.053 1.00 74.00 79 GLU A CA 1
ATOM 577 C C . GLU A 1 79 ? 14.424 -1.449 -2.740 1.00 74.00 79 GLU A C 1
ATOM 579 O O . GLU A 1 79 ? 13.965 -1.370 -1.600 1.00 74.00 79 GLU A O 1
ATOM 584 N N . MET A 1 80 ? 13.731 -2.065 -3.705 1.00 73.88 80 MET A N 1
ATOM 585 C CA . MET A 1 80 ? 12.387 -2.633 -3.497 1.00 73.88 80 MET A CA 1
ATOM 586 C C . MET A 1 80 ? 12.323 -3.751 -2.452 1.00 73.88 80 MET A C 1
ATOM 588 O O . MET A 1 80 ? 11.350 -3.835 -1.699 1.00 73.88 80 MET A O 1
ATOM 592 N N . VAL A 1 81 ? 13.340 -4.607 -2.369 1.00 73.12 81 VAL A N 1
ATOM 593 C CA . VAL A 1 81 ? 13.433 -5.647 -1.335 1.00 73.12 81 VAL A CA 1
ATOM 594 C C . VAL A 1 81 ? 13.539 -5.007 0.043 1.00 73.12 81 VAL A C 1
ATOM 596 O O . VAL A 1 81 ? 12.849 -5.441 0.968 1.00 73.12 81 VAL A O 1
ATOM 599 N N . THR A 1 82 ? 14.326 -3.937 0.165 1.00 73.44 82 THR A N 1
ATOM 600 C CA . THR A 1 82 ? 14.428 -3.151 1.401 1.00 73.44 82 THR A CA 1
ATOM 601 C C . THR A 1 82 ? 13.054 -2.613 1.806 1.00 73.44 82 THR A C 1
ATOM 603 O O . THR A 1 82 ? 12.620 -2.790 2.948 1.00 73.44 82 THR A O 1
ATOM 606 N N . TYR A 1 83 ? 12.311 -2.059 0.846 1.00 71.50 83 TYR A N 1
ATOM 607 C CA . TYR A 1 83 ? 10.963 -1.549 1.073 1.00 71.50 83 TYR A CA 1
ATOM 608 C C . TYR A 1 83 ? 9.937 -2.622 1.472 1.00 71.50 83 TYR A C 1
ATOM 610 O O . TYR A 1 83 ? 9.038 -2.363 2.276 1.00 71.50 83 TYR A O 1
ATOM 618 N N . ARG A 1 84 ? 10.055 -3.843 0.941 1.00 73.56 84 ARG A N 1
ATOM 619 C CA . ARG A 1 84 ? 9.135 -4.951 1.238 1.00 73.56 84 ARG A CA 1
ATOM 620 C C . ARG A 1 84 ? 9.177 -5.349 2.713 1.00 73.56 84 ARG A C 1
ATOM 622 O O . ARG A 1 84 ? 8.143 -5.602 3.334 1.00 73.56 84 ARG A O 1
ATOM 629 N N . SER A 1 85 ? 10.376 -5.395 3.287 1.00 75.69 85 SER A N 1
ATOM 630 C CA . SER A 1 85 ? 10.582 -5.723 4.701 1.00 75.69 85 SER A CA 1
ATOM 631 C C . SER A 1 85 ? 10.456 -4.524 5.643 1.00 75.69 85 SER A C 1
ATOM 633 O O . SER A 1 85 ? 10.610 -4.707 6.854 1.00 75.69 85 SER A O 1
ATOM 635 N N . MET A 1 86 ? 10.136 -3.341 5.115 1.00 81.44 86 MET A N 1
ATOM 636 C CA . MET A 1 86 ? 10.281 -2.074 5.816 1.00 81.44 86 MET A CA 1
ATOM 637 C C . MET A 1 86 ? 9.454 -1.985 7.108 1.00 81.44 86 MET A C 1
ATOM 639 O O . MET A 1 86 ? 8.234 -2.201 7.146 1.00 81.44 86 MET A O 1
ATOM 643 N N . THR A 1 87 ? 10.129 -1.633 8.193 1.00 82.06 87 THR A N 1
ATOM 644 C CA . THR A 1 87 ? 9.531 -1.309 9.486 1.00 82.06 87 THR A CA 1
ATOM 645 C C . THR A 1 87 ? 8.859 0.066 9.461 1.00 82.06 87 THR A C 1
ATOM 647 O O . THR A 1 87 ? 9.093 0.890 8.579 1.00 82.06 87 THR A O 1
ATOM 650 N N . VAL A 1 88 ? 8.010 0.346 10.450 1.00 77.38 88 VAL A N 1
ATOM 651 C CA . VAL A 1 88 ? 7.378 1.671 10.582 1.00 77.38 88 VAL A CA 1
ATOM 652 C C . VAL A 1 88 ? 8.437 2.765 10.840 1.00 77.38 88 VAL A C 1
ATOM 654 O O . VAL A 1 88 ? 8.263 3.905 10.416 1.00 77.38 88 VAL A O 1
ATOM 657 N N . ASP A 1 89 ? 9.565 2.416 11.466 1.00 80.38 89 ASP A N 1
ATOM 658 C CA . ASP A 1 89 ? 10.686 3.335 11.702 1.00 80.38 89 ASP A CA 1
ATOM 659 C C . ASP A 1 89 ? 11.521 3.603 10.442 1.00 80.38 89 ASP A C 1
ATOM 661 O O . ASP A 1 89 ? 11.976 4.722 10.223 1.00 80.38 89 ASP A O 1
ATOM 665 N N . GLU A 1 90 ? 11.693 2.618 9.567 1.00 81.38 90 GLU A N 1
ATOM 666 C CA . GLU A 1 90 ? 12.336 2.833 8.263 1.00 81.38 90 GLU A CA 1
ATOM 667 C C . GLU A 1 90 ? 11.437 3.669 7.337 1.00 81.38 90 GLU A C 1
ATOM 669 O O . GLU A 1 90 ? 11.917 4.571 6.650 1.00 81.38 90 GLU A O 1
ATOM 674 N N . TYR A 1 91 ? 10.114 3.482 7.412 1.00 79.06 91 TYR A N 1
ATOM 675 C CA . TYR A 1 91 ? 9.150 4.390 6.780 1.00 79.06 91 TYR A CA 1
ATOM 676 C C . TYR A 1 91 ? 9.280 5.827 7.309 1.00 79.06 91 TYR A C 1
ATOM 678 O O . TYR A 1 91 ? 9.217 6.788 6.547 1.00 79.06 91 TYR A O 1
ATOM 686 N N . LEU A 1 92 ? 9.514 6.002 8.610 1.00 78.75 92 LEU A N 1
ATOM 687 C CA . LEU A 1 92 ? 9.789 7.319 9.180 1.00 78.75 92 LEU A CA 1
ATOM 688 C C . LEU A 1 92 ? 11.078 7.933 8.610 1.00 78.75 92 LEU A C 1
ATOM 690 O O . LEU A 1 92 ? 11.110 9.130 8.329 1.00 78.75 92 LEU A O 1
ATOM 694 N N . GLN A 1 93 ? 12.136 7.139 8.423 1.00 80.38 93 GLN A N 1
ATOM 695 C CA . GLN A 1 93 ? 13.380 7.623 7.816 1.00 80.38 93 GLN A CA 1
ATOM 696 C C . GLN A 1 93 ? 13.166 8.093 6.375 1.00 80.38 93 GLN A C 1
ATOM 698 O O . GLN A 1 93 ? 13.675 9.150 6.012 1.00 80.38 93 GLN A O 1
ATOM 703 N N . GLN A 1 94 ? 12.353 7.376 5.602 1.00 75.56 94 GLN A N 1
ATOM 704 C CA . GLN A 1 94 ? 11.910 7.774 4.263 1.00 75.56 94 GLN A CA 1
ATOM 705 C C . GLN A 1 94 ? 11.151 9.101 4.280 1.00 75.56 94 GLN A C 1
ATOM 707 O O . GLN A 1 94 ? 11.467 10.017 3.521 1.00 75.56 94 GLN A O 1
ATOM 712 N N . VAL A 1 95 ? 10.206 9.251 5.214 1.00 69.62 95 VAL A N 1
ATOM 713 C CA . VAL A 1 95 ? 9.467 10.506 5.392 1.00 69.62 95 VAL A CA 1
ATOM 714 C C . VAL A 1 95 ? 10.422 11.672 5.678 1.00 69.62 95 VAL A C 1
ATOM 716 O O . VAL A 1 95 ? 10.282 12.749 5.102 1.00 69.62 95 VAL A O 1
ATOM 719 N N . ILE A 1 96 ? 11.435 11.456 6.519 1.00 69.50 96 ILE A N 1
ATOM 720 C CA . ILE A 1 96 ? 12.445 12.467 6.864 1.00 69.50 96 ILE A CA 1
ATOM 721 C C . ILE A 1 96 ? 13.403 12.753 5.693 1.00 69.50 96 ILE A C 1
ATOM 723 O O . ILE A 1 96 ? 13.842 13.892 5.529 1.00 69.50 96 ILE A O 1
ATOM 727 N N . GLN A 1 97 ? 13.762 11.750 4.889 1.00 70.81 97 GLN A N 1
ATOM 728 C CA . GLN A 1 97 ? 14.617 11.927 3.709 1.00 70.81 97 GLN A CA 1
ATOM 729 C C . GLN A 1 97 ? 13.896 12.725 2.618 1.00 70.81 97 GLN A C 1
ATOM 731 O O . GLN A 1 97 ? 14.443 13.730 2.167 1.00 70.81 97 GLN A O 1
ATOM 736 N N . GLY A 1 98 ? 12.636 12.392 2.315 1.00 61.88 98 GLY A N 1
ATOM 737 C CA . GLY A 1 98 ? 11.805 13.180 1.398 1.00 61.88 98 GLY A CA 1
ATOM 738 C C . GLY A 1 98 ? 11.639 14.637 1.851 1.00 61.88 98 GLY A C 1
ATOM 739 O O . GLY A 1 98 ? 11.726 15.558 1.043 1.00 61.88 98 GLY A O 1
ATOM 740 N N . GLN A 1 99 ? 11.532 14.885 3.165 1.00 61.44 99 GLN A N 1
ATOM 741 C CA . GLN A 1 99 ? 11.534 16.253 3.703 1.00 61.44 99 GLN A CA 1
ATOM 742 C C . GLN A 1 99 ? 12.841 17.019 3.437 1.00 61.44 99 GLN A C 1
ATOM 744 O O . GLN A 1 99 ? 12.811 18.248 3.386 1.00 61.44 99 GLN A O 1
ATOM 749 N N . ARG A 1 100 ? 14.003 16.349 3.357 1.00 59.09 100 ARG A N 1
ATOM 750 C CA . ARG A 1 100 ? 15.303 17.018 3.155 1.00 59.09 100 ARG A CA 1
ATOM 751 C C . ARG A 1 100 ? 15.497 17.470 1.715 1.00 59.09 100 ARG A C 1
ATOM 753 O O . ARG A 1 100 ? 16.070 18.538 1.518 1.00 59.09 100 ARG A O 1
ATOM 760 N N . GLU A 1 101 ? 15.013 16.694 0.754 1.00 56.88 101 GLU A N 1
ATOM 761 C CA . GLU A 1 101 ? 15.083 17.025 -0.673 1.00 56.88 101 GLU A CA 1
ATOM 762 C C . GLU A 1 101 ? 14.108 18.153 -1.046 1.00 56.88 101 GLU A C 1
ATOM 764 O O . G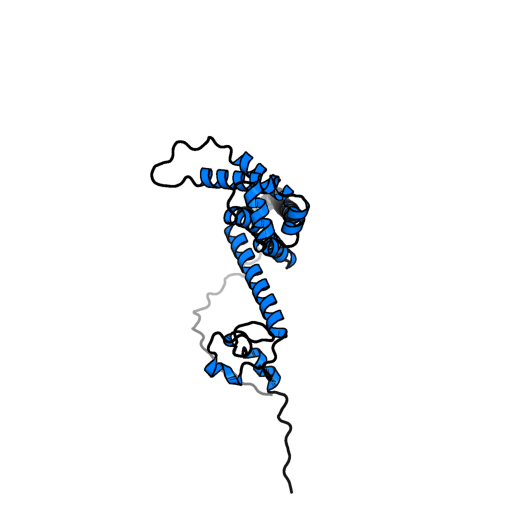LU A 1 101 ? 14.442 19.020 -1.850 1.00 56.88 101 GLU A O 1
ATOM 769 N N . GLU A 1 102 ? 12.959 18.242 -0.367 1.00 53.41 102 GLU A N 1
ATOM 770 C CA . GLU A 1 102 ? 11.985 19.330 -0.544 1.00 53.41 102 GLU A CA 1
ATOM 771 C C . GLU A 1 102 ? 12.307 20.623 0.239 1.00 53.41 102 GLU A C 1
ATOM 773 O O . GLU A 1 102 ? 11.508 21.562 0.220 1.00 53.41 102 GLU A O 1
ATOM 778 N N . ARG A 1 103 ? 13.487 20.749 0.875 1.00 51.59 103 ARG A N 1
ATOM 779 C CA . ARG A 1 103 ? 13.971 22.003 1.510 1.00 51.59 103 ARG A CA 1
ATOM 780 C C . ARG A 1 103 ? 14.351 23.093 0.492 1.00 51.59 103 ARG A C 1
ATOM 782 O O . ARG A 1 103 ? 15.348 23.796 0.655 1.00 51.59 103 ARG A O 1
ATOM 789 N N . GLY A 1 104 ? 13.558 23.266 -0.561 1.00 53.72 104 GLY A N 1
ATOM 790 C CA . GLY A 1 104 ? 13.526 24.530 -1.286 1.00 53.72 104 GLY A CA 1
ATOM 791 C C . GLY A 1 104 ? 13.103 25.672 -0.347 1.00 53.72 104 GLY A C 1
ATOM 792 O O . GLY A 1 104 ? 12.577 25.411 0.740 1.00 53.72 104 GLY A O 1
ATOM 793 N N . PRO A 1 105 ? 13.337 26.943 -0.721 1.00 55.38 105 PRO A N 1
ATOM 794 C CA . PRO A 1 105 ? 12.870 28.075 0.075 1.00 55.38 105 PRO A CA 1
ATOM 795 C C . PRO A 1 105 ? 11.379 27.905 0.383 1.00 55.38 105 PRO A C 1
ATOM 797 O O . PRO A 1 105 ? 10.611 27.526 -0.506 1.00 55.38 105 PRO A O 1
ATOM 800 N N . LEU A 1 106 ? 10.990 28.149 1.646 1.00 55.12 106 LEU A N 1
ATOM 801 C CA . LEU A 1 106 ? 9.583 28.137 2.042 1.00 55.12 106 LEU A CA 1
ATOM 802 C C . LEU A 1 106 ? 8.804 28.977 1.024 1.00 55.12 106 LEU A C 1
ATOM 804 O O . LEU A 1 106 ? 9.210 30.111 0.761 1.00 55.12 106 LEU A O 1
ATOM 808 N N . PRO A 1 107 ? 7.735 28.432 0.433 1.00 52.19 107 PRO A N 1
ATOM 809 C CA . PRO A 1 107 ? 7.033 29.121 -0.629 1.00 52.19 107 PRO A CA 1
ATOM 810 C C . PRO A 1 107 ? 6.542 30.486 -0.144 1.00 52.19 107 PRO A C 1
ATOM 812 O O . PRO A 1 107 ? 6.004 30.620 0.963 1.00 52.19 107 PRO A O 1
ATOM 815 N N . GLU A 1 108 ? 6.777 31.504 -0.975 1.00 58.81 108 GLU A N 1
ATOM 816 C CA . GLU A 1 108 ? 6.299 32.863 -0.744 1.00 58.81 108 GLU A CA 1
ATOM 817 C C . GLU A 1 108 ? 4.775 32.878 -0.572 1.00 58.81 108 GLU A C 1
ATOM 819 O O . GLU A 1 108 ? 4.065 31.978 -1.020 1.00 58.81 108 GLU A O 1
ATOM 824 N N . ALA A 1 109 ? 4.293 33.905 0.135 1.00 56.53 109 ALA A N 1
ATOM 825 C CA . ALA A 1 109 ? 2.915 34.078 0.582 1.00 56.53 109 ALA A CA 1
ATOM 826 C C . ALA A 1 109 ? 1.855 33.522 -0.398 1.00 56.53 109 ALA A C 1
ATOM 828 O O . ALA A 1 109 ? 1.955 33.741 -1.607 1.00 56.53 109 ALA A O 1
ATOM 829 N N . PRO A 1 110 ? 0.802 32.852 0.113 1.00 56.19 110 PRO A N 1
ATOM 830 C CA . PRO A 1 110 ? -0.146 32.114 -0.714 1.00 56.19 110 PRO A CA 1
ATOM 831 C C . PRO A 1 110 ? -0.721 33.002 -1.821 1.00 56.19 110 PRO A C 1
ATOM 833 O O . PRO A 1 110 ? -1.391 34.003 -1.549 1.00 56.19 110 PRO A O 1
ATOM 836 N N . GLN A 1 111 ? -0.508 32.613 -3.081 1.00 58.16 111 GLN A N 1
ATOM 837 C CA . GLN A 1 111 ? -1.291 33.161 -4.181 1.00 58.16 111 GLN A CA 1
ATOM 838 C C . GLN A 1 111 ? -2.759 32.843 -3.882 1.00 58.16 111 GLN A C 1
ATOM 840 O O . GLN A 1 111 ? -3.131 31.683 -3.730 1.00 58.16 111 GLN A O 1
ATOM 845 N N . ARG A 1 112 ? -3.596 33.883 -3.765 1.00 63.91 112 ARG A N 1
ATOM 846 C CA . ARG A 1 112 ? -4.983 33.866 -3.244 1.00 63.91 112 ARG A CA 1
ATOM 847 C C . ARG A 1 112 ? -5.960 32.846 -3.867 1.00 63.91 112 ARG A C 1
ATOM 849 O O . ARG A 1 112 ? -7.135 32.874 -3.514 1.00 63.91 112 ARG A O 1
ATOM 856 N N . ARG A 1 113 ? -5.550 32.001 -4.816 1.00 62.56 113 ARG A N 1
ATOM 857 C CA . ARG A 1 113 ? -6.450 31.143 -5.599 1.00 62.56 113 ARG A CA 1
ATOM 858 C C . ARG A 1 113 ? -6.140 29.649 -5.585 1.00 62.56 113 ARG A C 1
ATOM 860 O O . ARG A 1 113 ? -7.027 28.903 -5.980 1.00 62.56 113 ARG A O 1
ATOM 867 N N . GLN A 1 114 ? -4.971 29.190 -5.133 1.00 61.72 114 GLN A N 1
ATOM 868 C CA . GLN A 1 114 ? -4.689 27.750 -5.071 1.00 61.72 114 GLN A CA 1
ATOM 869 C C . GLN A 1 114 ? -3.941 27.385 -3.786 1.00 61.72 114 GLN A C 1
ATOM 871 O O . GLN A 1 114 ? -3.028 28.113 -3.390 1.00 61.72 114 GLN A O 1
ATOM 876 N N . PRO A 1 115 ? -4.334 26.292 -3.106 1.00 66.25 115 PRO A N 1
ATOM 877 C CA . PRO A 1 115 ? -3.558 25.776 -1.996 1.00 66.25 115 PRO A CA 1
ATOM 878 C C . PRO A 1 115 ? -2.190 25.340 -2.514 1.00 66.25 115 PRO A C 1
ATOM 880 O O . PRO A 1 115 ? -2.080 24.637 -3.517 1.00 66.25 115 PRO A O 1
ATOM 883 N N . ASP A 1 116 ? -1.149 25.769 -1.819 1.00 76.00 116 ASP A N 1
ATOM 884 C CA . ASP A 1 116 ? 0.211 25.380 -2.140 1.00 76.00 116 ASP A CA 1
ATOM 885 C C . ASP A 1 116 ? 0.419 23.894 -1.825 1.00 76.00 116 ASP A C 1
ATOM 887 O O . ASP A 1 116 ? 0.526 23.488 -0.664 1.00 76.00 116 ASP A O 1
ATOM 891 N N . VAL A 1 117 ? 0.452 23.086 -2.883 1.00 77.31 117 VAL A N 1
ATOM 892 C CA . VAL A 1 117 ? 0.580 21.628 -2.804 1.00 77.31 117 VAL A CA 1
ATOM 893 C C . VAL A 1 117 ? 1.880 21.220 -2.113 1.00 77.31 117 VAL A C 1
ATOM 895 O O . VAL A 1 117 ? 1.865 20.289 -1.312 1.00 77.31 117 VAL A O 1
ATOM 898 N N . ARG A 1 118 ? 2.987 21.941 -2.344 1.00 73.25 118 ARG A N 1
ATOM 899 C CA . ARG A 1 118 ? 4.279 21.631 -1.710 1.00 73.25 118 ARG A CA 1
ATOM 900 C C . ARG A 1 118 ? 4.211 21.870 -0.212 1.00 73.25 118 ARG A C 1
ATOM 902 O O . ARG A 1 118 ? 4.607 21.016 0.575 1.00 73.25 118 ARG A O 1
ATOM 909 N N . ARG A 1 119 ? 3.628 22.999 0.197 1.00 77.12 119 ARG A N 1
ATOM 910 C CA . ARG A 1 119 ? 3.419 23.293 1.619 1.00 77.12 119 ARG A CA 1
ATOM 911 C C . ARG A 1 119 ? 2.505 22.265 2.287 1.00 77.12 119 ARG A C 1
ATOM 913 O O . ARG A 1 119 ? 2.774 21.864 3.416 1.00 77.12 119 ARG A O 1
ATOM 920 N N . LEU A 1 120 ? 1.428 21.850 1.620 1.00 79.69 120 LEU A N 1
ATOM 921 C CA . LEU A 1 120 ? 0.523 20.829 2.150 1.00 79.69 120 LEU A CA 1
ATOM 922 C C . LEU A 1 120 ? 1.214 19.471 2.301 1.00 79.69 120 LEU A C 1
ATOM 924 O O . LEU A 1 120 ? 1.076 18.847 3.353 1.00 79.69 120 LEU A O 1
ATOM 928 N N . ASN A 1 121 ? 1.984 19.047 1.298 1.00 78.75 121 ASN A N 1
ATOM 929 C CA . ASN A 1 121 ? 2.767 17.814 1.360 1.00 78.75 121 ASN A CA 1
ATOM 930 C C . ASN A 1 121 ? 3.767 17.865 2.513 1.00 78.75 121 ASN A C 1
ATOM 9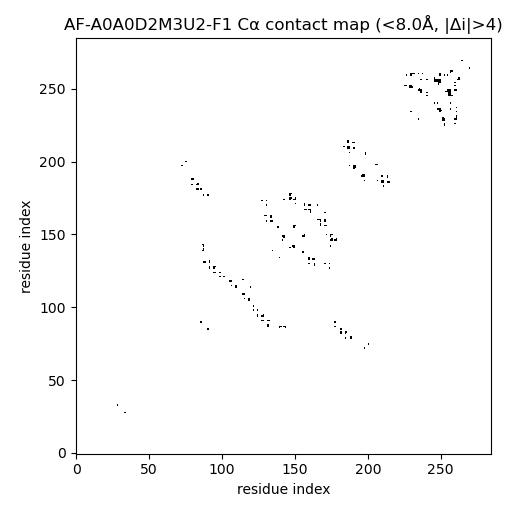32 O O . ASN A 1 121 ? 3.768 16.970 3.353 1.00 78.75 121 ASN A O 1
ATOM 936 N N . TYR A 1 122 ? 4.521 18.957 2.635 1.00 80.50 122 TYR A N 1
ATOM 937 C CA . TYR A 1 122 ? 5.452 19.161 3.739 1.00 80.50 122 TYR A CA 1
ATOM 938 C C . TYR A 1 122 ? 4.773 19.040 5.114 1.00 80.50 122 TYR A C 1
ATOM 940 O O . TYR A 1 122 ? 5.244 18.305 5.983 1.00 80.50 122 TYR A O 1
ATOM 948 N N . LEU A 1 123 ? 3.632 19.711 5.317 1.00 83.12 123 LEU A N 1
ATOM 949 C CA . LEU A 1 123 ? 2.883 19.637 6.577 1.00 83.12 123 LEU A CA 1
ATOM 950 C C . LEU A 1 123 ? 2.360 18.221 6.862 1.00 83.12 123 LEU A C 1
ATOM 952 O O . LEU A 1 123 ? 2.412 17.769 8.006 1.00 83.12 123 LEU A O 1
ATOM 956 N N . ARG A 1 124 ? 1.900 17.500 5.833 1.00 84.31 124 ARG A N 1
ATOM 957 C CA . ARG A 1 124 ? 1.479 16.098 5.957 1.00 84.31 124 ARG A CA 1
ATOM 958 C C . ARG A 1 124 ? 2.657 15.199 6.344 1.00 84.31 124 ARG A C 1
ATOM 960 O O . ARG A 1 124 ? 2.514 14.350 7.219 1.00 84.31 124 ARG A O 1
ATOM 967 N N . MET A 1 125 ? 3.838 15.427 5.779 1.00 83.31 125 MET A N 1
ATOM 968 C CA . MET A 1 125 ? 5.048 14.684 6.139 1.00 83.31 125 MET A CA 1
ATOM 969 C C . MET A 1 125 ? 5.478 14.953 7.586 1.00 83.31 125 MET A C 1
ATOM 971 O O . MET A 1 125 ? 5.820 14.016 8.305 1.00 83.31 125 MET A O 1
ATOM 975 N N . GLN A 1 126 ? 5.404 16.202 8.056 1.00 85.88 126 GLN A N 1
ATOM 976 C CA . GLN A 1 126 ? 5.650 16.525 9.469 1.00 85.88 126 GLN A CA 1
ATOM 977 C C . GLN A 1 126 ? 4.644 15.841 10.402 1.00 85.88 126 GLN A C 1
ATOM 979 O O . GLN A 1 126 ? 5.012 15.326 11.458 1.00 85.88 126 GLN A O 1
ATOM 984 N N . GLN A 1 127 ? 3.372 15.804 10.008 1.00 90.06 127 GLN A N 1
ATOM 985 C CA . GLN A 1 127 ? 2.333 15.101 10.753 1.00 90.06 127 GLN A CA 1
ATOM 986 C C . GLN A 1 127 ? 2.634 13.600 10.862 1.00 90.06 127 GLN A C 1
ATOM 988 O O . GLN A 1 127 ? 2.555 13.041 11.958 1.00 90.06 127 GLN A O 1
ATOM 993 N N . HIS A 1 128 ? 3.020 12.957 9.756 1.00 91.19 128 HIS A N 1
ATOM 994 C CA . HIS A 1 128 ? 3.406 11.544 9.746 1.00 91.19 128 HIS A CA 1
ATOM 995 C C . HIS A 1 128 ? 4.588 11.296 10.690 1.00 91.19 128 HIS A C 1
ATOM 997 O O . HIS A 1 128 ? 4.547 10.367 11.498 1.00 91.19 128 HIS A O 1
ATOM 1003 N N . GLU A 1 129 ? 5.600 12.165 10.650 1.00 90.06 129 GLU A N 1
ATOM 1004 C CA . GLU A 1 129 ? 6.772 12.080 11.519 1.00 90.06 129 GLU A CA 1
ATOM 1005 C C . GLU A 1 129 ? 6.405 12.152 13.006 1.00 90.06 129 GLU A C 1
ATOM 1007 O O . GLU A 1 129 ? 6.828 11.302 13.794 1.00 90.06 129 GLU A O 1
ATOM 1012 N N . ILE A 1 130 ? 5.592 13.138 13.398 1.00 91.12 130 ILE A N 1
ATOM 1013 C CA . ILE A 1 130 ? 5.171 13.322 14.792 1.00 91.12 130 ILE A CA 1
ATOM 1014 C C . ILE A 1 130 ? 4.362 12.119 15.275 1.00 91.12 130 ILE A C 1
ATOM 1016 O O . ILE A 1 130 ? 4.598 11.632 16.382 1.00 91.12 130 ILE A O 1
ATOM 1020 N N . ILE A 1 131 ? 3.419 11.637 14.462 1.00 93.44 131 ILE A N 1
ATOM 1021 C CA . ILE A 1 131 ? 2.556 10.515 14.835 1.00 93.44 131 ILE A CA 1
ATOM 1022 C C . ILE A 1 131 ? 3.390 9.246 15.020 1.00 93.44 131 ILE A C 1
ATOM 1024 O O . ILE A 1 131 ? 3.285 8.607 16.066 1.00 93.44 131 ILE A O 1
ATOM 1028 N N . VAL A 1 132 ? 4.260 8.911 14.063 1.00 92.12 132 VAL A N 1
ATOM 1029 C CA . VAL A 1 132 ? 5.073 7.686 14.118 1.00 92.12 132 VAL A CA 1
ATOM 1030 C C . VAL A 1 132 ? 6.086 7.722 15.264 1.00 92.12 132 VAL A C 1
ATOM 1032 O O . VAL A 1 132 ? 6.228 6.731 15.979 1.00 92.12 132 VAL A O 1
ATOM 1035 N N . ARG A 1 133 ? 6.740 8.864 15.523 1.00 91.88 133 ARG A N 1
ATOM 1036 C CA . ARG A 1 133 ? 7.686 9.002 16.651 1.00 91.88 133 ARG A CA 1
ATOM 1037 C C . ARG A 1 133 ? 7.048 8.809 18.025 1.00 91.88 133 ARG A C 1
ATOM 1039 O O . ARG A 1 133 ? 7.760 8.552 18.991 1.00 91.88 133 ARG A O 1
ATOM 1046 N N . ARG A 1 134 ? 5.732 8.987 18.133 1.00 93.12 134 ARG A N 1
ATOM 1047 C CA . ARG A 1 134 ? 4.971 8.826 19.379 1.00 93.12 134 ARG A CA 1
ATOM 1048 C C . ARG A 1 134 ? 4.340 7.439 19.523 1.00 93.12 134 ARG A C 1
ATOM 1050 O O . ARG A 1 134 ? 3.710 7.196 20.550 1.00 93.12 134 ARG A O 1
ATOM 1057 N N . MET A 1 135 ? 4.484 6.565 18.525 1.00 93.62 135 MET A N 1
ATOM 1058 C CA . MET A 1 135 ? 4.068 5.166 18.623 1.00 93.62 135 MET A CA 1
ATOM 1059 C C . MET A 1 135 ? 5.045 4.384 19.498 1.00 93.62 135 MET A C 1
ATOM 1061 O O . MET A 1 135 ? 6.260 4.557 19.394 1.00 93.62 135 MET A O 1
ATOM 1065 N N . GLU A 1 136 ? 4.510 3.494 20.321 1.00 92.56 136 GLU A N 1
ATOM 1066 C CA . GLU A 1 136 ? 5.296 2.502 21.053 1.00 92.56 136 GLU A CA 1
ATOM 1067 C C . GLU A 1 136 ? 5.697 1.334 20.134 1.00 92.56 136 GLU A C 1
ATOM 1069 O O . GLU A 1 136 ? 5.075 1.084 19.099 1.00 92.56 136 GLU A O 1
ATOM 1074 N N . ASP A 1 137 ? 6.737 0.585 20.503 1.00 90.19 137 ASP A N 1
ATOM 1075 C CA . ASP A 1 137 ? 7.292 -0.472 19.644 1.00 90.19 137 ASP A CA 1
ATOM 1076 C C . ASP A 1 137 ? 6.317 -1.637 19.415 1.00 90.19 137 ASP A C 1
ATOM 1078 O O . ASP A 1 137 ? 6.250 -2.197 18.320 1.00 90.19 137 ASP A O 1
ATOM 1082 N N . ASN A 1 138 ? 5.500 -1.973 20.416 1.00 91.00 138 ASN A N 1
ATOM 1083 C CA . ASN A 1 138 ? 4.403 -2.939 20.295 1.00 91.00 138 ASN A CA 1
ATOM 1084 C C . ASN A 1 138 ? 3.325 -2.468 19.300 1.00 91.00 138 ASN A C 1
ATOM 1086 O O . ASN A 1 138 ? 2.794 -3.275 18.539 1.00 91.00 138 ASN A O 1
ATOM 1090 N N . GLU A 1 139 ? 3.016 -1.172 19.274 1.00 91.19 139 GLU A N 1
ATOM 1091 C CA . GLU A 1 139 ? 2.055 -0.575 18.347 1.00 91.19 139 GLU A CA 1
ATOM 1092 C C . GLU A 1 139 ? 2.612 -0.558 16.924 1.00 91.19 139 GLU A C 1
ATOM 1094 O O . GLU A 1 139 ? 1.914 -0.946 15.987 1.00 91.19 139 GLU A O 1
ATOM 1099 N N . LYS A 1 140 ? 3.890 -0.192 16.759 1.00 90.06 140 LYS A N 1
ATOM 1100 C CA . LYS A 1 140 ? 4.590 -0.278 15.470 1.00 90.06 140 LYS A CA 1
ATOM 1101 C C . LYS A 1 140 ? 4.645 -1.716 14.961 1.00 90.06 140 LYS A C 1
ATOM 1103 O O . LYS A 1 140 ? 4.406 -1.950 13.778 1.00 90.06 140 LYS A O 1
ATOM 1108 N N . ALA A 1 141 ? 4.921 -2.685 15.835 1.00 87.88 141 ALA A N 1
ATOM 1109 C CA . ALA A 1 141 ? 4.918 -4.102 15.485 1.00 87.88 141 ALA A CA 1
ATOM 1110 C C . ALA A 1 141 ? 3.522 -4.573 15.053 1.00 87.88 141 ALA A C 1
ATOM 1112 O O . ALA A 1 141 ? 3.397 -5.247 14.032 1.00 87.88 141 ALA A O 1
ATOM 1113 N N . LEU A 1 142 ? 2.469 -4.166 15.769 1.00 89.69 142 LEU A N 1
ATOM 1114 C CA . LEU A 1 142 ? 1.086 -4.466 15.398 1.00 89.69 142 LEU A CA 1
ATOM 1115 C C . LEU A 1 142 ? 0.732 -3.883 14.024 1.00 89.69 142 LEU A C 1
ATOM 1117 O O . LEU A 1 142 ? 0.217 -4.603 13.174 1.00 89.69 142 LEU A O 1
ATOM 1121 N N . ILE A 1 143 ? 1.062 -2.610 13.783 1.00 91.81 143 ILE A N 1
ATOM 1122 C CA . ILE A 1 143 ? 0.839 -1.939 12.494 1.00 91.81 143 ILE A CA 1
ATOM 1123 C C . ILE A 1 143 ? 1.634 -2.618 11.376 1.00 91.81 143 ILE A C 1
ATOM 1125 O O . ILE A 1 143 ? 1.129 -2.763 10.269 1.00 91.81 143 ILE A O 1
ATOM 1129 N N . ARG A 1 144 ? 2.867 -3.063 11.643 1.00 88.44 144 ARG A N 1
ATOM 1130 C CA . ARG A 1 144 ? 3.682 -3.801 10.671 1.00 88.44 144 ARG A CA 1
ATOM 1131 C C . ARG A 1 144 ? 3.051 -5.147 10.300 1.00 88.44 144 ARG A C 1
ATOM 1133 O O . ARG A 1 144 ? 3.155 -5.549 9.141 1.00 88.44 144 ARG A O 1
ATOM 1140 N N . MET A 1 145 ? 2.465 -5.845 11.270 1.00 88.81 145 MET A N 1
ATOM 1141 C CA . MET A 1 145 ? 1.913 -7.193 11.105 1.00 88.81 145 MET A CA 1
ATOM 1142 C C . MET A 1 145 ? 0.534 -7.185 10.441 1.00 88.81 145 MET A C 1
ATOM 1144 O O . MET A 1 145 ? 0.304 -7.953 9.513 1.00 88.81 145 MET A O 1
ATOM 1148 N N . ASP A 1 146 ? -0.366 -6.318 10.906 1.00 90.31 146 ASP A N 1
ATOM 1149 C CA . ASP A 1 146 ? -1.738 -6.199 10.405 1.00 90.31 146 ASP A CA 1
ATOM 1150 C C . ASP A 1 146 ? -2.160 -4.718 10.316 1.00 90.31 146 ASP A C 1
ATOM 1152 O O . ASP A 1 146 ? -2.884 -4.206 11.180 1.00 90.31 146 ASP A O 1
ATOM 1156 N N . PRO A 1 147 ? -1.703 -3.997 9.272 1.00 89.94 147 PRO A N 1
ATOM 1157 C CA . PRO A 1 147 ? -2.087 -2.607 9.061 1.00 89.94 147 PRO A CA 1
ATOM 1158 C C . PRO A 1 147 ? -3.611 -2.362 8.987 1.00 89.94 147 PRO A C 1
ATOM 1160 O O . PRO A 1 147 ? -4.077 -1.431 9.655 1.00 89.94 147 PRO A O 1
ATOM 1163 N N . PRO A 1 148 ? -4.423 -3.141 8.231 1.00 91.38 148 PRO A N 1
ATOM 1164 C CA . PRO A 1 148 ? -5.863 -2.895 8.156 1.00 91.38 148 PRO A CA 1
ATOM 1165 C C . PRO A 1 148 ? -6.572 -3.187 9.486 1.00 91.38 148 PRO A C 1
ATOM 1167 O O . PRO A 1 148 ? -7.462 -2.424 9.875 1.00 91.38 148 PRO A O 1
ATOM 1170 N N . GLY A 1 149 ? -6.155 -4.217 10.232 1.00 91.56 149 GLY A N 1
ATOM 1171 C CA . GLY A 1 149 ? -6.662 -4.462 11.584 1.00 91.56 149 GLY A CA 1
ATOM 1172 C C . GLY A 1 149 ? -6.312 -3.334 12.557 1.00 91.56 149 GLY A C 1
ATOM 1173 O O . GLY A 1 149 ? -7.175 -2.870 13.308 1.00 91.56 149 GLY A O 1
ATOM 1174 N N . ALA A 1 150 ? -5.084 -2.809 12.496 1.00 91.62 150 ALA A N 1
ATOM 1175 C CA . ALA A 1 150 ? -4.665 -1.654 13.290 1.00 91.62 150 ALA A CA 1
ATOM 1176 C C . ALA A 1 150 ? -5.474 -0.385 12.949 1.00 91.62 150 ALA A C 1
ATOM 1178 O O . ALA A 1 150 ? -5.901 0.336 13.853 1.00 91.62 150 ALA A O 1
ATOM 1179 N N . ALA A 1 151 ? -5.769 -0.146 11.666 1.00 93.50 151 ALA A N 1
ATOM 1180 C CA . ALA A 1 151 ? -6.597 0.971 11.200 1.00 93.50 151 ALA A CA 1
ATOM 1181 C C . ALA A 1 151 ? -8.088 0.853 11.595 1.00 93.50 151 ALA A C 1
ATOM 1183 O O . ALA A 1 151 ? -8.807 1.863 11.652 1.00 93.50 151 ALA A O 1
ATOM 1184 N N . ALA A 1 152 ? -8.562 -0.361 11.889 1.00 93.62 152 ALA A N 1
ATOM 1185 C CA . ALA A 1 152 ? -9.899 -0.627 12.421 1.00 93.62 152 ALA A CA 1
ATOM 1186 C C . ALA A 1 152 ? -9.954 -0.589 13.964 1.00 93.62 152 ALA A C 1
ATOM 1188 O O . ALA A 1 152 ? -11.028 -0.391 14.543 1.00 93.62 152 ALA A O 1
ATOM 1189 N N . ASN A 1 153 ? -8.814 -0.733 14.648 1.00 95.12 153 ASN A N 1
ATOM 1190 C CA . ASN A 1 153 ? -8.738 -0.781 16.106 1.00 95.12 153 ASN A CA 1
ATOM 1191 C C . ASN A 1 153 ? -8.952 0.604 16.743 1.00 95.12 153 ASN A C 1
ATOM 1193 O O . ASN A 1 153 ? -8.031 1.401 16.927 1.00 95.12 153 ASN A O 1
ATOM 1197 N N . ARG A 1 154 ? -10.194 0.878 17.158 1.00 95.00 154 ARG A N 1
ATOM 1198 C CA . ARG A 1 154 ? -10.579 2.163 17.764 1.00 95.00 154 ARG A CA 1
ATOM 1199 C C . ARG A 1 154 ? -9.811 2.496 19.048 1.00 95.00 154 ARG A C 1
ATOM 1201 O O . ARG A 1 154 ? -9.580 3.676 19.302 1.00 95.00 154 ARG A O 1
ATOM 1208 N N . ALA A 1 155 ? -9.432 1.499 19.849 1.00 95.12 155 ALA A N 1
ATOM 1209 C CA . ALA A 1 155 ? -8.715 1.725 21.104 1.00 95.12 155 ALA A CA 1
ATOM 1210 C C . ALA A 1 155 ? -7.281 2.210 20.848 1.00 95.12 155 ALA A C 1
ATOM 1212 O O . ALA A 1 155 ? -6.863 3.213 21.430 1.00 95.12 155 ALA A O 1
ATOM 1213 N N . LEU A 1 156 ? -6.578 1.556 19.917 1.00 94.62 156 LEU A N 1
ATOM 1214 C CA . LEU A 1 156 ? -5.249 1.966 19.458 1.00 94.62 156 LEU A CA 1
ATOM 1215 C C . LEU A 1 156 ? -5.277 3.394 18.901 1.00 94.62 156 LEU A C 1
ATOM 1217 O O . LEU A 1 156 ? -4.531 4.260 19.359 1.00 94.62 156 LEU A O 1
ATOM 1221 N N . LEU A 1 157 ? -6.191 3.665 17.962 1.00 96.62 157 LEU A N 1
ATOM 1222 C CA . LEU A 1 157 ? -6.291 4.979 17.325 1.00 96.62 157 LEU A CA 1
ATOM 1223 C C . LEU A 1 157 ? -6.608 6.094 18.327 1.00 96.62 157 LEU A C 1
ATOM 1225 O O . LEU A 1 157 ? -6.021 7.169 18.255 1.00 96.62 157 LEU A O 1
ATOM 1229 N N . ALA A 1 158 ? -7.515 5.846 19.277 1.00 95.88 158 ALA A N 1
ATOM 1230 C CA . ALA A 1 158 ? -7.847 6.818 20.317 1.00 95.88 158 ALA A CA 1
ATOM 1231 C C . ALA A 1 158 ? -6.669 7.067 21.274 1.00 95.88 158 ALA A C 1
ATOM 1233 O O . ALA A 1 158 ? -6.472 8.195 21.725 1.00 95.88 158 ALA A O 1
ATOM 1234 N N . SER A 1 159 ? -5.876 6.037 21.584 1.00 95.81 159 SER A N 1
ATOM 1235 C CA . SER A 1 159 ? -4.663 6.178 22.396 1.00 95.81 159 SER A CA 1
ATOM 1236 C C . SER A 1 159 ? -3.620 7.063 21.708 1.00 95.81 159 SER A C 1
ATOM 1238 O O . SER A 1 159 ? -3.132 8.028 22.300 1.00 95.81 159 SER A O 1
ATOM 1240 N N . LEU A 1 160 ? -3.334 6.787 20.433 1.00 95.25 160 LEU A N 1
ATOM 1241 C CA . LEU A 1 160 ? -2.406 7.568 19.616 1.00 95.25 160 LEU A CA 1
ATOM 1242 C C . LEU A 1 160 ? -2.866 9.017 19.452 1.00 95.25 160 LEU A C 1
ATOM 1244 O O . LEU A 1 160 ? -2.103 9.920 19.778 1.00 95.25 160 LEU A O 1
ATOM 1248 N N . ALA A 1 161 ? -4.128 9.231 19.071 1.00 95.81 161 ALA A N 1
ATOM 1249 C CA . ALA A 1 161 ? -4.725 10.558 18.914 1.00 95.81 161 ALA A CA 1
ATOM 1250 C C . ALA A 1 161 ? -4.544 11.435 20.166 1.00 95.81 161 ALA A C 1
ATOM 1252 O O . ALA A 1 161 ? -4.180 12.606 20.068 1.00 95.81 161 ALA A O 1
ATOM 1253 N N . ARG A 1 162 ? -4.723 10.856 21.364 1.00 96.31 162 ARG A N 1
ATOM 1254 C CA . ARG A 1 162 ? -4.504 11.570 22.634 1.00 96.31 162 ARG A CA 1
ATOM 1255 C C . ARG A 1 162 ? -3.040 11.941 22.878 1.00 96.31 162 ARG A C 1
ATOM 1257 O O . ARG A 1 162 ? -2.790 13.014 23.410 1.00 96.31 162 ARG A O 1
ATOM 1264 N N . ARG A 1 163 ? -2.082 11.078 22.521 1.00 95.50 163 ARG A N 1
ATOM 1265 C CA . ARG A 1 163 ? -0.640 11.341 22.723 1.00 95.50 163 ARG A CA 1
ATOM 1266 C C . ARG A 1 163 ? -0.066 12.318 21.700 1.00 95.50 163 ARG A C 1
ATOM 1268 O O . ARG A 1 163 ? 0.892 13.023 22.007 1.00 95.50 163 ARG A O 1
ATOM 1275 N N . THR A 1 164 ? -0.618 12.337 20.491 1.00 94.19 164 THR A N 1
ATOM 1276 C CA . THR A 1 164 ? -0.108 13.147 19.379 1.00 94.19 164 THR A CA 1
ATOM 1277 C C . THR A 1 164 ? -0.879 14.448 19.178 1.00 94.19 164 THR A C 1
ATOM 1279 O O . THR A 1 164 ? -0.452 15.269 18.374 1.00 94.19 164 THR A O 1
ATOM 1282 N N . SER A 1 165 ? -2.006 14.635 19.875 1.00 94.12 165 SER A N 1
ATOM 1283 C CA . SER A 1 165 ? -2.933 15.764 19.698 1.00 94.12 165 SER A CA 1
ATOM 1284 C C . SER A 1 165 ? -3.511 15.884 18.279 1.00 94.12 165 SER A C 1
ATOM 1286 O O . SER A 1 165 ? -3.940 16.963 17.876 1.00 94.12 165 SER A O 1
ATOM 1288 N N . TYR A 1 166 ? -3.548 14.775 17.534 1.00 95.69 166 TYR A N 1
ATOM 1289 C CA . TYR A 1 166 ? -4.186 14.681 16.217 1.00 95.69 166 TYR A CA 1
ATOM 1290 C C . TYR A 1 166 ? -5.521 13.945 16.317 1.00 95.69 166 TYR A C 1
ATOM 1292 O O . TYR A 1 166 ? -5.793 13.227 17.279 1.00 95.69 166 TYR A O 1
ATOM 1300 N N . SER A 1 167 ? -6.370 14.107 15.310 1.00 96.12 167 SER A N 1
ATOM 1301 C CA . SER A 1 167 ? -7.635 13.387 15.212 1.00 96.12 167 SER A CA 1
ATOM 1302 C C . SER A 1 167 ? -7.429 11.891 14.938 1.00 96.12 167 SER A C 1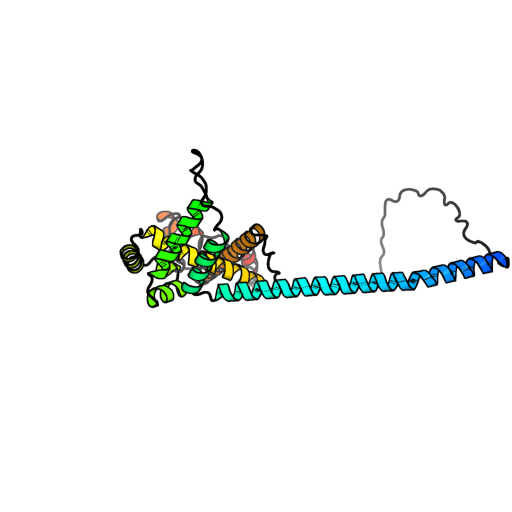
ATOM 1304 O O . SER A 1 167 ? -6.437 11.457 14.353 1.00 96.12 167 SER A O 1
ATOM 1306 N N . ILE A 1 168 ? -8.424 11.080 15.311 1.00 95.94 168 ILE A N 1
ATOM 1307 C CA . ILE A 1 168 ? -8.454 9.635 15.017 1.00 95.94 168 ILE A CA 1
ATOM 1308 C C . ILE A 1 168 ? -8.346 9.368 13.508 1.00 95.94 168 ILE A C 1
ATOM 1310 O O . ILE A 1 168 ? -7.714 8.394 13.105 1.00 95.94 168 ILE A O 1
ATOM 1314 N N . SER A 1 169 ? -8.967 10.216 12.683 1.00 94.56 169 SER A N 1
ATOM 1315 C CA . SER A 1 169 ? -8.881 10.141 11.222 1.00 94.56 169 SER A CA 1
ATOM 1316 C C . SER A 1 169 ? -7.454 10.331 10.728 1.00 94.56 169 SER A C 1
ATOM 1318 O O . SER A 1 169 ? -6.981 9.510 9.961 1.00 94.56 169 SER A O 1
ATOM 1320 N N . GLU A 1 170 ? -6.736 11.336 11.226 1.00 94.12 170 GLU A N 1
ATOM 1321 C CA . GLU A 1 170 ? -5.358 11.598 10.799 1.00 94.12 170 GLU A CA 1
ATOM 1322 C C . GLU A 1 170 ? -4.411 10.463 11.196 1.00 94.12 170 GLU A C 1
ATOM 1324 O O . GLU A 1 170 ? -3.583 10.033 10.399 1.00 94.12 170 GLU A O 1
ATOM 1329 N N . VAL A 1 171 ? -4.566 9.912 12.404 1.00 95.69 171 VAL A N 1
ATOM 1330 C CA . VAL A 1 171 ? -3.786 8.738 12.826 1.00 95.69 171 VAL A CA 1
ATOM 1331 C C . VAL A 1 171 ? -4.080 7.534 11.928 1.00 95.69 171 VAL A C 1
ATOM 1333 O O . VAL A 1 171 ? -3.158 6.824 11.524 1.00 95.69 171 VAL A O 1
ATOM 1336 N N . ARG A 1 172 ? -5.355 7.306 11.588 1.00 96.25 172 ARG A N 1
ATOM 1337 C CA . ARG A 1 172 ? -5.739 6.248 10.649 1.00 96.25 172 ARG A CA 1
ATOM 1338 C C . ARG A 1 172 ? -5.107 6.477 9.278 1.00 96.25 172 ARG A C 1
ATOM 1340 O O . ARG A 1 172 ? -4.596 5.522 8.703 1.00 96.25 172 ARG A O 1
ATOM 1347 N N . ASP A 1 173 ? -5.111 7.707 8.781 1.00 94.06 173 ASP A N 1
ATOM 1348 C CA . ASP A 1 173 ? -4.550 8.053 7.475 1.00 94.06 173 ASP A CA 1
ATOM 1349 C C . ASP A 1 173 ? -3.043 7.767 7.412 1.00 94.06 173 ASP A C 1
ATOM 1351 O O . ASP A 1 173 ? -2.570 7.232 6.410 1.00 94.06 173 ASP A O 1
ATOM 1355 N N . VAL A 1 174 ? -2.290 8.019 8.491 1.00 92.94 174 VAL A N 1
ATOM 1356 C CA . VAL A 1 174 ? -0.861 7.650 8.577 1.00 92.94 174 VAL A CA 1
ATOM 1357 C C . VAL A 1 174 ? -0.669 6.139 8.448 1.00 92.94 174 VAL A C 1
ATOM 1359 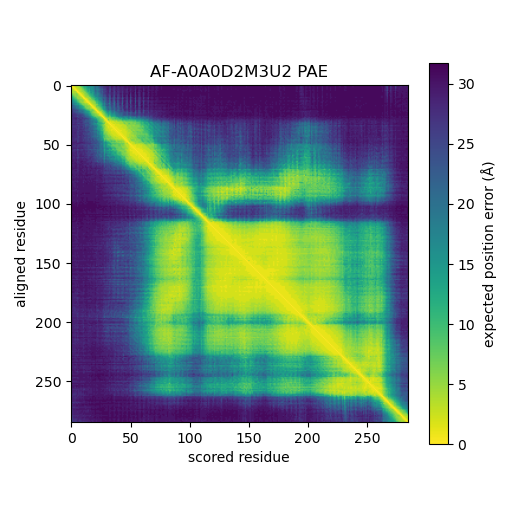O O . VAL A 1 174 ? 0.158 5.686 7.653 1.00 92.94 174 VAL A O 1
ATOM 1362 N N . ILE A 1 175 ? -1.448 5.355 9.200 1.00 93.94 175 ILE A N 1
ATOM 1363 C CA . ILE A 1 175 ? -1.382 3.884 9.176 1.00 93.94 175 ILE A CA 1
ATOM 1364 C C . ILE A 1 175 ? -1.749 3.355 7.785 1.00 93.94 175 ILE A C 1
ATOM 1366 O O . ILE A 1 175 ? -1.058 2.491 7.244 1.00 93.94 175 ILE A O 1
ATOM 1370 N N . MET A 1 176 ? -2.804 3.901 7.178 1.00 93.75 176 MET A N 1
ATOM 1371 C CA . MET A 1 176 ? -3.236 3.517 5.837 1.00 93.75 176 MET A CA 1
ATOM 1372 C C . MET A 1 176 ? -2.227 3.933 4.769 1.00 93.75 176 MET A C 1
ATOM 1374 O O . MET A 1 176 ? -2.011 3.180 3.829 1.00 93.75 176 MET A O 1
ATOM 1378 N N . THR A 1 177 ? -1.551 5.073 4.919 1.00 90.81 177 THR A N 1
ATOM 1379 C CA . THR A 1 177 ? -0.494 5.486 3.984 1.00 90.81 177 THR A CA 1
ATOM 1380 C C . THR A 1 177 ? 0.686 4.517 4.026 1.00 90.81 177 THR A C 1
ATOM 1382 O O . THR A 1 177 ? 1.141 4.070 2.975 1.00 90.81 177 THR A O 1
ATOM 1385 N N . TYR A 1 178 ? 1.129 4.116 5.224 1.00 90.62 178 TYR A N 1
ATOM 1386 C CA . TYR A 1 178 ? 2.144 3.068 5.384 1.00 90.62 178 TYR A CA 1
ATOM 1387 C C . TYR A 1 178 ? 1.701 1.745 4.740 1.00 90.62 178 TYR A C 1
ATOM 1389 O O . TYR A 1 178 ? 2.464 1.121 4.000 1.00 90.62 178 TYR A O 1
ATOM 1397 N N . HIS A 1 179 ? 0.450 1.338 4.975 1.00 91.38 179 HIS A N 1
ATOM 1398 C CA . HIS A 1 179 ? -0.120 0.139 4.366 1.00 91.38 179 HIS A CA 1
ATOM 1399 C C . HIS A 1 179 ? -0.132 0.213 2.836 1.00 91.38 179 HIS A C 1
ATOM 1401 O O . HIS A 1 179 ? 0.311 -0.724 2.180 1.00 91.38 179 HIS A O 1
ATOM 1407 N N . HIS A 1 180 ? -0.610 1.322 2.270 1.00 89.75 180 HIS A N 1
ATOM 1408 C CA . HIS A 1 180 ? -0.682 1.522 0.827 1.00 89.75 180 HIS A CA 1
ATOM 1409 C C . HIS A 1 180 ? 0.698 1.510 0.184 1.00 89.75 180 HIS A C 1
ATOM 1411 O O . HIS A 1 180 ? 0.852 0.900 -0.869 1.00 89.75 180 HIS A O 1
ATOM 1417 N N . LEU A 1 181 ? 1.697 2.130 0.815 1.00 87.19 181 LEU A N 1
ATOM 1418 C CA . LEU A 1 181 ? 3.074 2.078 0.340 1.00 87.19 181 LEU A CA 1
ATOM 1419 C C . LEU A 1 181 ? 3.561 0.624 0.272 1.00 87.19 181 LEU A C 1
ATOM 1421 O O . LEU A 1 181 ? 3.949 0.163 -0.799 1.00 87.19 181 LEU A O 1
ATOM 1425 N N . ARG A 1 182 ? 3.445 -0.133 1.371 1.00 87.31 182 ARG A N 1
ATOM 1426 C CA . ARG A 1 182 ? 3.835 -1.553 1.391 1.00 87.31 182 ARG A CA 1
ATOM 1427 C C . ARG A 1 182 ? 3.094 -2.390 0.355 1.00 87.31 182 ARG A C 1
ATOM 1429 O O . ARG A 1 182 ? 3.725 -3.157 -0.356 1.00 87.31 182 ARG A O 1
ATOM 1436 N N . ASP A 1 183 ? 1.787 -2.195 0.218 1.00 88.50 183 ASP A N 1
ATOM 1437 C CA . ASP A 1 183 ? 0.968 -2.917 -0.757 1.00 88.50 183 ASP A CA 1
ATOM 1438 C C . ASP A 1 183 ? 1.365 -2.600 -2.215 1.00 88.50 183 ASP A C 1
ATOM 1440 O O . ASP A 1 183 ? 1.370 -3.502 -3.054 1.00 88.50 183 ASP A O 1
ATOM 1444 N N . ARG A 1 184 ? 1.771 -1.354 -2.523 1.00 88.38 184 ARG A N 1
ATOM 1445 C CA . ARG A 1 184 ? 2.352 -0.994 -3.836 1.00 88.38 184 ARG A CA 1
ATOM 1446 C C . ARG A 1 184 ? 3.650 -1.765 -4.092 1.00 88.38 184 ARG A C 1
ATOM 1448 O O . ARG A 1 184 ? 3.792 -2.372 -5.149 1.00 88.38 184 ARG A O 1
ATOM 1455 N N . ILE A 1 185 ? 4.564 -1.780 -3.122 1.00 86.12 185 ILE A N 1
ATOM 1456 C CA . ILE A 1 185 ? 5.844 -2.502 -3.225 1.00 86.12 185 ILE A CA 1
ATOM 1457 C C . ILE A 1 185 ? 5.620 -4.012 -3.367 1.00 86.12 185 ILE A C 1
ATOM 1459 O O . ILE A 1 185 ? 6.216 -4.643 -4.237 1.00 86.12 185 ILE A O 1
ATOM 1463 N N . ASP A 1 186 ? 4.711 -4.589 -2.581 1.00 87.75 186 ASP A N 1
ATOM 1464 C CA . ASP A 1 186 ? 4.354 -6.006 -2.669 1.00 87.75 186 ASP A CA 1
ATOM 1465 C C . ASP A 1 186 ? 3.747 -6.360 -4.034 1.00 87.75 186 ASP A C 1
ATOM 1467 O O . ASP A 1 186 ? 3.935 -7.474 -4.524 1.00 87.75 186 ASP A O 1
ATOM 1471 N N . ALA A 1 187 ? 2.997 -5.444 -4.656 1.00 88.19 187 ALA A N 1
ATOM 1472 C CA . ALA A 1 187 ? 2.453 -5.651 -5.993 1.00 88.19 187 ALA A CA 1
ATOM 1473 C C . ALA A 1 187 ? 3.550 -5.647 -7.070 1.00 88.19 187 ALA A C 1
ATOM 1475 O O . ALA A 1 187 ? 3.583 -6.548 -7.906 1.00 88.19 187 ALA A O 1
ATOM 1476 N N . LEU A 1 188 ? 4.482 -4.691 -7.017 1.00 86.50 188 LEU A N 1
ATOM 1477 C CA . LEU A 1 188 ? 5.625 -4.638 -7.938 1.00 86.50 188 LEU A CA 1
ATOM 1478 C C . LEU A 1 188 ? 6.552 -5.852 -7.772 1.00 86.50 188 LEU A C 1
ATOM 1480 O O . LEU A 1 188 ? 7.007 -6.430 -8.761 1.00 86.50 188 LEU A O 1
ATOM 1484 N N . ALA A 1 189 ? 6.773 -6.297 -6.533 1.00 85.75 189 ALA A N 1
ATOM 1485 C CA . ALA A 1 189 ? 7.521 -7.517 -6.249 1.00 85.75 189 ALA A CA 1
ATOM 1486 C C . ALA A 1 189 ? 6.832 -8.756 -6.840 1.00 85.75 189 ALA A C 1
ATOM 1488 O O . ALA A 1 189 ? 7.479 -9.532 -7.536 1.00 85.75 189 ALA A O 1
ATOM 1489 N N . ALA A 1 190 ? 5.517 -8.905 -6.646 1.00 87.00 190 ALA A N 1
ATOM 1490 C CA . ALA A 1 190 ? 4.755 -10.014 -7.223 1.00 87.00 190 ALA A CA 1
ATOM 1491 C C . ALA A 1 190 ? 4.787 -10.014 -8.763 1.00 87.00 190 ALA A C 1
ATOM 1493 O O . ALA A 1 190 ? 4.898 -11.072 -9.383 1.00 87.00 190 ALA A O 1
ATOM 1494 N N . TRP A 1 191 ? 4.728 -8.833 -9.387 1.00 88.31 191 TRP A N 1
ATOM 1495 C CA . TRP A 1 191 ? 4.859 -8.693 -10.837 1.00 88.31 191 TRP A CA 1
ATOM 1496 C C . TRP A 1 191 ? 6.208 -9.213 -11.334 1.00 88.31 191 TRP A C 1
ATOM 1498 O O . TRP A 1 191 ? 6.252 -10.033 -12.252 1.00 88.31 191 TRP A O 1
ATOM 1508 N N . ARG A 1 192 ? 7.306 -8.822 -10.685 1.00 84.81 192 ARG A N 1
ATOM 1509 C CA . ARG A 1 192 ? 8.639 -9.341 -11.010 1.00 84.81 192 ARG A CA 1
ATOM 1510 C C . ARG A 1 192 ? 8.761 -10.840 -10.738 1.00 84.81 192 ARG A C 1
ATOM 1512 O O . ARG A 1 192 ? 9.291 -11.558 -11.583 1.00 84.81 192 ARG A O 1
ATOM 1519 N N . ASP A 1 193 ? 8.265 -11.321 -9.599 1.00 85.56 193 ASP A N 1
ATOM 1520 C CA . ASP A 1 193 ? 8.304 -12.743 -9.224 1.00 85.56 193 ASP A CA 1
ATOM 1521 C C . ASP A 1 193 ? 7.564 -13.621 -10.256 1.00 85.56 193 ASP A C 1
ATOM 1523 O O . ASP A 1 193 ? 7.894 -14.794 -10.428 1.00 85.56 193 ASP A O 1
ATOM 1527 N N . SER A 1 194 ? 6.625 -13.045 -11.019 1.00 84.88 194 SER A N 1
ATOM 1528 C CA . SER A 1 194 ? 5.974 -13.699 -12.167 1.00 84.88 194 SER A CA 1
ATOM 1529 C C . SER A 1 194 ? 6.848 -13.804 -13.434 1.00 84.88 194 SER A C 1
ATOM 1531 O O . SER A 1 194 ? 6.396 -14.315 -14.459 1.00 84.88 194 SER A O 1
ATOM 1533 N N . GLY A 1 195 ? 8.098 -13.335 -13.380 1.00 80.81 195 GLY A N 1
ATOM 1534 C CA . GLY A 1 195 ? 9.057 -13.332 -14.488 1.00 80.81 195 GLY A CA 1
ATOM 1535 C C . GLY A 1 195 ? 8.912 -12.152 -15.450 1.00 80.81 195 GLY A C 1
ATOM 1536 O O . GLY A 1 195 ? 9.504 -12.170 -16.529 1.00 80.81 195 GLY A O 1
ATOM 1537 N N . ARG A 1 196 ? 8.118 -11.137 -15.094 1.00 84.00 196 ARG A N 1
ATOM 1538 C CA . ARG A 1 196 ? 7.912 -9.940 -15.920 1.00 84.00 196 ARG A CA 1
ATOM 1539 C C . ARG A 1 196 ? 8.956 -8.865 -15.600 1.00 84.00 196 ARG A C 1
ATOM 1541 O O . ARG A 1 196 ? 9.412 -8.791 -14.457 1.00 84.00 196 ARG A O 1
ATOM 1548 N N . PRO A 1 197 ? 9.350 -8.040 -16.587 1.00 80.31 197 PRO A N 1
ATOM 1549 C CA . PRO A 1 197 ? 10.270 -6.939 -16.342 1.00 80.31 197 PRO A CA 1
ATOM 1550 C C . PRO A 1 197 ? 9.639 -5.925 -15.387 1.00 80.31 197 PRO A C 1
ATOM 1552 O O . PRO A 1 197 ? 8.419 -5.736 -15.369 1.00 80.31 197 PRO A O 1
ATOM 1555 N N . LEU A 1 198 ? 10.493 -5.310 -14.576 1.00 80.06 198 LEU A N 1
ATOM 1556 C CA . LEU A 1 198 ? 10.098 -4.214 -13.711 1.00 80.06 198 LEU A CA 1
ATOM 1557 C C . LEU A 1 198 ? 9.945 -2.937 -14.555 1.00 80.06 198 LEU A C 1
ATOM 1559 O O . LEU A 1 198 ? 10.758 -2.759 -15.464 1.00 80.06 198 LEU A O 1
ATOM 1563 N N . PRO A 1 199 ? 8.939 -2.089 -14.284 1.00 80.44 199 PRO A N 1
ATOM 1564 C CA . PRO A 1 199 ? 8.804 -0.797 -14.952 1.00 80.44 199 PRO A CA 1
ATOM 1565 C C . PRO A 1 199 ? 9.985 0.118 -14.628 1.00 80.44 199 PRO A C 1
ATOM 1567 O O . PRO A 1 199 ? 10.641 -0.039 -13.590 1.00 80.44 199 PRO A O 1
ATOM 1570 N N . ASP A 1 200 ? 10.216 1.102 -15.493 1.00 77.38 200 ASP A N 1
ATOM 1571 C CA . ASP A 1 200 ? 11.241 2.118 -15.271 1.00 77.38 200 ASP A CA 1
ATOM 1572 C C . ASP A 1 200 ? 10.950 2.950 -14.005 1.00 77.38 200 ASP A C 1
ATOM 1574 O O . ASP A 1 200 ? 9.805 3.159 -13.595 1.00 77.38 200 ASP A O 1
ATOM 1578 N N . LEU A 1 201 ? 12.009 3.459 -13.362 1.00 67.94 201 LEU A N 1
ATOM 1579 C CA . LEU A 1 201 ? 11.901 4.249 -12.124 1.00 67.94 201 LEU A CA 1
ATOM 1580 C C . LEU A 1 201 ? 11.083 5.532 -12.292 1.00 67.94 201 LEU A C 1
ATOM 1582 O O . LEU A 1 201 ? 10.480 5.980 -11.322 1.00 67.94 201 LEU A O 1
ATOM 1586 N N . GLU A 1 202 ? 11.074 6.119 -13.482 1.00 74.50 202 GLU A N 1
ATOM 1587 C CA . GLU A 1 202 ? 10.396 7.389 -13.754 1.00 74.50 202 GLU A CA 1
ATOM 1588 C C . GLU A 1 202 ? 8.969 7.192 -14.289 1.00 74.50 202 GLU A C 1
ATOM 1590 O O . GLU A 1 202 ? 8.182 8.138 -14.287 1.00 74.50 202 GLU A O 1
ATOM 1595 N N . ASP A 1 203 ? 8.611 5.970 -14.702 1.00 81.31 203 ASP A N 1
ATOM 1596 C CA . ASP A 1 203 ? 7.292 5.668 -15.258 1.00 81.31 203 ASP A CA 1
ATOM 1597 C C . ASP A 1 203 ? 6.298 5.288 -14.147 1.00 81.31 203 ASP A C 1
ATOM 1599 O O . ASP A 1 203 ? 6.048 4.121 -13.831 1.00 81.31 203 ASP A O 1
ATOM 1603 N N . GLU A 1 204 ? 5.750 6.311 -13.491 1.00 81.25 204 GLU A N 1
ATOM 1604 C CA . GLU A 1 204 ? 4.724 6.129 -12.458 1.00 81.25 204 GLU A CA 1
ATOM 1605 C C . GLU A 1 204 ? 3.403 5.575 -13.015 1.00 81.25 204 GLU A C 1
ATOM 1607 O O . GLU A 1 204 ? 2.693 4.864 -12.296 1.00 81.25 204 GLU A O 1
ATOM 1612 N N . ASP A 1 205 ? 3.083 5.848 -14.283 1.00 85.06 205 ASP A N 1
ATOM 1613 C CA . ASP A 1 205 ? 1.850 5.373 -14.912 1.00 85.06 205 ASP A CA 1
ATOM 1614 C C . ASP A 1 205 ? 1.909 3.853 -15.128 1.00 85.06 205 ASP A C 1
ATOM 1616 O O . ASP A 1 205 ? 0.971 3.138 -14.755 1.00 85.06 205 ASP A O 1
ATOM 1620 N N . GLU A 1 206 ? 3.032 3.331 -15.633 1.00 84.56 206 GLU A N 1
ATOM 1621 C CA . GLU A 1 206 ? 3.244 1.890 -15.803 1.00 84.56 206 GLU A CA 1
ATOM 1622 C C . GLU A 1 206 ? 3.209 1.156 -14.452 1.00 84.56 206 GLU A C 1
ATOM 1624 O O . GLU A 1 206 ? 2.537 0.126 -14.304 1.00 84.56 206 GLU A O 1
ATOM 1629 N N . LYS A 1 207 ? 3.854 1.715 -13.417 1.00 84.06 207 LYS A N 1
ATOM 1630 C CA . LYS A 1 207 ? 3.773 1.173 -12.049 1.00 84.06 207 LYS A CA 1
ATOM 1631 C C . LYS A 1 207 ? 2.328 1.102 -11.565 1.00 84.06 207 LYS A C 1
ATOM 1633 O O . LYS A 1 207 ? 1.908 0.074 -11.026 1.00 84.06 207 LYS A O 1
ATOM 1638 N N . ASP A 1 208 ? 1.552 2.166 -11.756 1.00 88.56 208 ASP A N 1
ATOM 1639 C CA . ASP A 1 208 ? 0.153 2.223 -11.340 1.00 88.56 208 ASP A CA 1
ATOM 1640 C C . ASP A 1 208 ? -0.722 1.201 -12.086 1.00 88.56 208 ASP A C 1
ATOM 1642 O O . ASP A 1 208 ? -1.628 0.608 -11.485 1.00 88.56 208 ASP A O 1
ATOM 1646 N N . GLU A 1 209 ? -0.466 0.953 -13.371 1.00 89.56 209 GLU A N 1
ATOM 1647 C CA . GLU A 1 209 ? -1.145 -0.095 -14.140 1.00 89.56 209 GLU A CA 1
ATOM 1648 C C . GLU A 1 209 ? -0.814 -1.501 -13.634 1.00 89.56 209 GLU A C 1
ATOM 1650 O O . GLU A 1 209 ? -1.720 -2.326 -13.446 1.00 89.56 209 GLU A O 1
ATOM 1655 N N . ILE A 1 210 ? 0.458 -1.767 -13.335 1.00 88.88 210 ILE A N 1
ATOM 1656 C CA . ILE A 1 210 ? 0.907 -3.035 -12.751 1.00 88.88 210 ILE A CA 1
ATOM 1657 C C . ILE A 1 210 ? 0.243 -3.261 -11.394 1.00 88.88 210 ILE A C 1
ATOM 1659 O O . ILE A 1 210 ? -0.346 -4.319 -11.152 1.00 88.88 210 ILE A O 1
ATOM 1663 N N . ILE A 1 211 ? 0.257 -2.247 -10.525 1.00 89.62 211 ILE A N 1
ATOM 1664 C CA . ILE A 1 211 ? -0.367 -2.309 -9.201 1.00 89.62 211 ILE A CA 1
ATOM 1665 C C . ILE A 1 211 ? -1.866 -2.608 -9.331 1.00 89.62 211 ILE A C 1
ATOM 1667 O O . ILE A 1 211 ? -2.383 -3.482 -8.632 1.00 89.62 211 ILE A O 1
ATOM 1671 N N . LYS A 1 212 ? -2.580 -1.933 -10.243 1.00 91.00 212 LYS A N 1
ATOM 1672 C CA . LYS A 1 212 ? -4.006 -2.206 -10.505 1.00 91.00 212 LYS A CA 1
ATOM 1673 C C . LYS A 1 212 ? -4.233 -3.633 -11.000 1.00 91.00 212 LYS A C 1
ATOM 1675 O O . LYS A 1 212 ? -5.232 -4.246 -10.627 1.00 91.00 212 LYS A O 1
ATOM 1680 N N . THR A 1 213 ? -3.339 -4.151 -11.835 1.00 90.69 213 THR A N 1
ATOM 1681 C CA . THR A 1 213 ? -3.441 -5.504 -12.393 1.00 90.69 213 THR A CA 1
ATOM 1682 C C . THR A 1 213 ? -3.285 -6.554 -11.300 1.00 90.69 213 THR A C 1
ATOM 1684 O O . THR A 1 213 ? -4.195 -7.356 -11.100 1.00 90.69 213 THR A O 1
ATOM 1687 N N . ILE A 1 214 ? -2.215 -6.475 -10.507 1.00 91.69 214 ILE A N 1
ATOM 1688 C CA . ILE A 1 214 ? -1.981 -7.397 -9.388 1.00 91.69 214 ILE A CA 1
ATOM 1689 C C . ILE A 1 214 ? -3.100 -7.310 -8.344 1.00 91.69 214 ILE A C 1
ATOM 1691 O O . ILE A 1 214 ? -3.538 -8.333 -7.822 1.00 91.69 214 ILE A O 1
ATOM 1695 N N . LYS A 1 215 ? -3.619 -6.110 -8.052 1.00 89.94 215 LYS A N 1
ATOM 1696 C CA . LYS A 1 215 ? -4.769 -5.955 -7.145 1.00 89.94 215 LYS A CA 1
ATOM 1697 C C . LYS A 1 215 ? -6.000 -6.696 -7.644 1.00 89.94 215 LYS A C 1
ATOM 1699 O O . LYS A 1 215 ? -6.604 -7.437 -6.877 1.00 89.94 215 LYS A O 1
ATOM 1704 N N . LYS A 1 216 ? -6.332 -6.559 -8.929 1.00 90.88 216 LYS A N 1
ATOM 1705 C CA . LYS A 1 216 ? -7.444 -7.301 -9.539 1.00 90.88 216 LYS A CA 1
ATOM 1706 C C . LYS A 1 216 ? -7.217 -8.810 -9.496 1.00 90.88 216 LYS A C 1
ATOM 1708 O O . LYS A 1 216 ? -8.161 -9.550 -9.246 1.00 90.88 216 LYS A O 1
ATOM 1713 N N . GLU A 1 217 ? -5.989 -9.272 -9.719 1.00 90.25 217 GLU A N 1
ATOM 1714 C CA . GLU A 1 217 ? -5.646 -10.695 -9.623 1.00 90.25 217 GLU A CA 1
ATOM 1715 C C . GLU A 1 217 ? -5.803 -11.228 -8.193 1.00 90.25 217 GLU A C 1
ATOM 1717 O O . GLU A 1 217 ? -6.391 -12.293 -8.006 1.00 90.25 217 GLU A O 1
ATOM 1722 N N . ARG A 1 218 ? -5.357 -10.474 -7.178 1.00 89.31 218 ARG A N 1
ATOM 1723 C CA . ARG A 1 218 ? -5.551 -10.814 -5.757 1.00 89.31 218 ARG 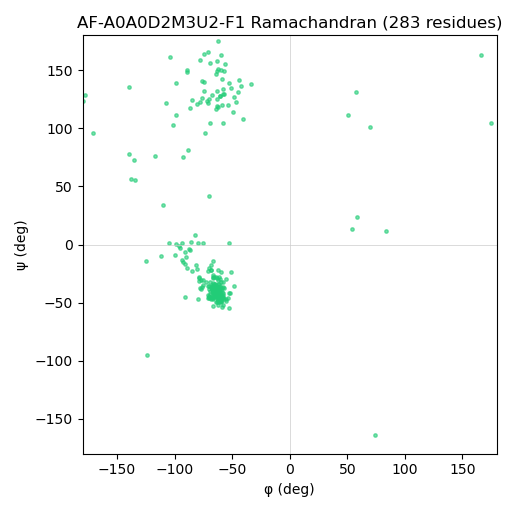A CA 1
ATOM 1724 C C . ARG A 1 218 ? -7.031 -10.848 -5.381 1.00 89.31 218 ARG A C 1
ATOM 1726 O O . ARG A 1 218 ? -7.487 -11.830 -4.808 1.00 89.31 218 ARG A O 1
ATOM 1733 N N . GLU A 1 219 ? -7.793 -9.825 -5.767 1.00 89.00 219 GLU A N 1
ATOM 1734 C CA . GLU A 1 219 ? -9.244 -9.777 -5.550 1.00 89.00 219 GLU A CA 1
ATOM 1735 C C . GLU A 1 219 ? -9.952 -10.966 -6.212 1.00 89.00 219 GLU A C 1
ATOM 1737 O O . GLU A 1 219 ? -10.851 -11.566 -5.622 1.00 89.00 219 GLU A O 1
ATOM 1742 N N . GLN A 1 220 ? -9.537 -11.339 -7.425 1.00 88.94 220 GLN A N 1
ATOM 1743 C CA . GLN A 1 220 ? -10.082 -12.497 -8.123 1.00 88.94 220 GLN A CA 1
ATOM 1744 C C . GLN A 1 220 ? -9.721 -13.808 -7.412 1.00 88.94 220 GLN A C 1
ATOM 1746 O O . GLN A 1 220 ? -10.597 -14.654 -7.242 1.00 88.94 220 GLN A O 1
ATOM 1751 N N . ALA A 1 221 ? -8.481 -13.962 -6.943 1.00 88.25 221 ALA A N 1
ATOM 1752 C CA . ALA A 1 221 ? -8.048 -15.133 -6.187 1.00 88.25 221 ALA A CA 1
ATOM 1753 C C . ALA A 1 221 ? -8.819 -15.280 -4.862 1.00 88.25 221 ALA A C 1
ATOM 1755 O O . ALA A 1 221 ? -9.313 -16.366 -4.554 1.00 88.25 221 ALA A O 1
ATOM 1756 N N . ASP A 1 222 ? -9.007 -14.191 -4.113 1.00 86.94 222 ASP A N 1
ATOM 1757 C CA . ASP A 1 222 ? -9.808 -14.180 -2.882 1.00 86.94 222 ASP A CA 1
ATOM 1758 C C . ASP A 1 222 ? -11.272 -14.542 -3.162 1.00 86.94 222 ASP A C 1
ATOM 1760 O O . ASP A 1 222 ? -11.886 -15.348 -2.452 1.00 86.94 222 ASP A O 1
ATOM 1764 N N . MET A 1 223 ? -11.836 -13.993 -4.242 1.00 86.06 223 MET A N 1
ATOM 1765 C CA . MET A 1 223 ? -13.173 -14.350 -4.707 1.00 86.06 223 MET A CA 1
ATOM 1766 C C . MET A 1 223 ? -13.271 -15.831 -5.081 1.00 86.06 223 MET A C 1
ATOM 1768 O O . MET A 1 223 ? -14.251 -16.478 -4.707 1.00 86.06 223 MET A O 1
ATOM 1772 N N . ASP A 1 224 ? -12.273 -16.395 -5.758 1.00 87.75 224 ASP A N 1
ATOM 1773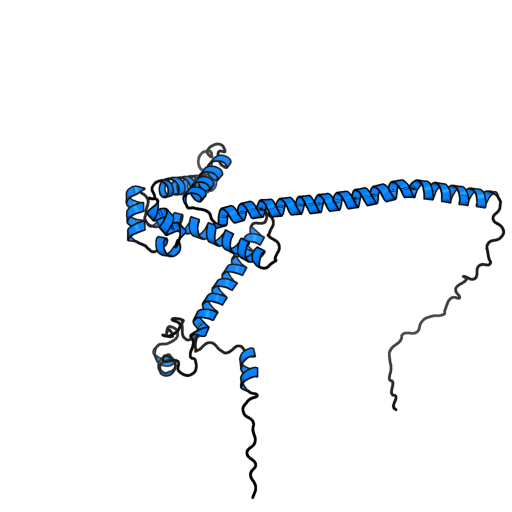 C CA . ASP A 1 224 ? -12.239 -17.810 -6.130 1.00 87.75 224 ASP A CA 1
ATOM 1774 C C . ASP A 1 224 ? -12.144 -18.718 -4.893 1.00 87.75 224 ASP A C 1
ATOM 1776 O O . ASP A 1 224 ? -12.851 -19.727 -4.817 1.00 87.75 224 ASP A O 1
ATOM 1780 N N . VAL A 1 225 ? -11.377 -18.330 -3.867 1.00 88.44 225 VAL A N 1
ATOM 1781 C CA . VAL A 1 225 ? -11.317 -19.032 -2.570 1.00 88.44 225 VAL A CA 1
ATOM 1782 C C . VAL A 1 225 ? -12.674 -19.010 -1.859 1.00 88.44 225 VAL A C 1
ATOM 1784 O O . VAL A 1 225 ? -13.125 -20.036 -1.337 1.00 88.44 225 VAL A O 1
ATOM 1787 N N . LEU A 1 226 ? -13.368 -17.868 -1.850 1.00 86.00 226 LEU A N 1
ATOM 1788 C CA . LEU A 1 226 ? -14.722 -17.774 -1.293 1.00 86.00 226 LEU A CA 1
ATOM 1789 C C . LEU A 1 226 ? -15.713 -18.628 -2.090 1.00 86.00 226 LEU A C 1
ATOM 1791 O O . LEU A 1 226 ? -16.548 -19.325 -1.508 1.00 86.00 226 LEU A O 1
ATOM 1795 N N . LEU A 1 227 ? -15.615 -18.607 -3.419 1.00 86.00 227 LEU A N 1
ATOM 1796 C CA . LEU A 1 227 ? -16.457 -19.395 -4.312 1.00 86.00 227 LEU A CA 1
ATOM 1797 C C . LEU A 1 227 ? -16.144 -20.895 -4.262 1.00 86.00 227 LEU A C 1
ATOM 1799 O O . LEU A 1 227 ? -17.037 -21.687 -4.556 1.00 86.00 227 LEU A O 1
ATOM 1803 N N . ALA A 1 228 ? -14.952 -21.315 -3.839 1.00 86.06 228 ALA A N 1
ATOM 1804 C CA . ALA A 1 228 ? -14.632 -22.726 -3.621 1.00 86.06 228 ALA A CA 1
ATOM 1805 C C . ALA A 1 228 ? -15.484 -23.349 -2.499 1.00 86.06 228 ALA A C 1
ATOM 1807 O O . ALA A 1 228 ? -15.814 -24.530 -2.548 1.00 86.06 228 ALA A O 1
ATOM 1808 N N . ARG A 1 229 ? -15.927 -22.545 -1.521 1.00 83.75 229 ARG A N 1
ATOM 1809 C CA . ARG A 1 229 ? -16.831 -22.973 -0.430 1.00 83.75 229 ARG A CA 1
ATOM 1810 C C . ARG A 1 229 ? -18.304 -23.033 -0.849 1.00 83.75 229 ARG A C 1
ATOM 1812 O O . ARG A 1 229 ? -19.192 -23.276 -0.029 1.00 83.75 229 ARG A O 1
ATOM 1819 N N . ARG A 1 230 ? -18.598 -22.735 -2.115 1.00 83.44 230 ARG A N 1
ATOM 1820 C CA . ARG A 1 230 ? -19.960 -22.627 -2.626 1.00 83.44 230 ARG A CA 1
ATOM 1821 C C . ARG A 1 230 ? -20.567 -24.002 -2.873 1.00 83.44 230 ARG A C 1
ATOM 1823 O O . ARG A 1 230 ? -20.138 -24.723 -3.768 1.00 83.44 230 ARG A O 1
ATOM 1830 N N . ASP A 1 231 ? -21.696 -24.257 -2.221 1.00 83.56 231 ASP A N 1
ATOM 1831 C CA . ASP A 1 231 ? -22.628 -25.308 -2.621 1.00 83.56 231 ASP A CA 1
ATOM 1832 C C . ASP A 1 231 ? -23.818 -24.688 -3.373 1.00 83.56 231 ASP A C 1
ATOM 1834 O O . ASP A 1 231 ? -24.707 -24.063 -2.788 1.00 83.56 231 ASP A O 1
ATOM 1838 N N . ARG A 1 232 ? -23.812 -24.822 -4.706 1.00 80.81 232 ARG A N 1
ATOM 1839 C CA . ARG A 1 232 ? -24.918 -24.356 -5.561 1.00 80.81 232 ARG A CA 1
ATOM 1840 C C . ARG A 1 232 ? -26.140 -25.268 -5.484 1.00 80.81 232 ARG A C 1
ATOM 1842 O O . ARG A 1 232 ? -27.254 -24.779 -5.682 1.00 80.81 232 ARG A O 1
ATOM 1849 N N . ALA A 1 233 ? -25.940 -26.564 -5.255 1.00 80.81 233 ALA A N 1
ATOM 1850 C CA . ALA A 1 233 ? -27.023 -27.538 -5.241 1.00 80.81 233 ALA A CA 1
ATOM 1851 C C . ALA A 1 233 ? -27.897 -27.329 -4.001 1.00 80.81 233 ALA A C 1
ATOM 1853 O O . ALA A 1 233 ? -29.117 -27.228 -4.132 1.00 80.81 233 ALA A O 1
ATOM 1854 N N . ASN A 1 234 ? -27.263 -27.126 -2.843 1.00 82.44 234 ASN A N 1
ATOM 1855 C CA . ASN A 1 234 ? -27.944 -26.980 -1.555 1.00 82.44 234 ASN A CA 1
ATOM 1856 C C . ASN A 1 234 ? -27.865 -25.558 -0.985 1.00 82.44 234 ASN A C 1
ATOM 1858 O O . ASN A 1 234 ? -27.788 -25.372 0.228 1.00 82.44 234 ASN A O 1
ATOM 1862 N N . CYS A 1 235 ? -27.869 -24.524 -1.834 1.00 83.00 235 CYS A N 1
ATOM 1863 C CA . CYS A 1 235 ? -27.806 -23.150 -1.338 1.00 83.00 235 CYS A CA 1
ATOM 1864 C C . CYS A 1 235 ? -29.063 -22.811 -0.502 1.00 83.00 235 CYS A C 1
ATOM 1866 O O . CYS A 1 235 ? -30.156 -22.728 -1.072 1.00 83.00 235 CYS A O 1
ATOM 1868 N N . PRO A 1 236 ? -28.932 -22.516 0.807 1.00 83.44 236 PRO A N 1
ATOM 1869 C CA . PRO A 1 236 ? -30.079 -22.315 1.702 1.00 83.44 236 PRO A CA 1
ATOM 1870 C C . PRO A 1 236 ? -30.879 -21.042 1.388 1.00 83.44 236 PRO A C 1
ATOM 1872 O O . PRO A 1 236 ? -32.032 -20.905 1.782 1.00 83.44 236 PRO A O 1
ATOM 1875 N N . VAL A 1 237 ? -30.287 -20.109 0.639 1.00 84.75 237 VAL A N 1
ATOM 1876 C CA . VAL A 1 237 ? -30.911 -18.835 0.251 1.00 84.75 237 VAL A CA 1
ATOM 1877 C C . VAL A 1 237 ? -31.784 -18.980 -1.000 1.00 84.75 237 VAL A C 1
ATOM 1879 O O . VAL A 1 237 ? -32.700 -18.187 -1.214 1.00 84.75 237 VAL A O 1
ATOM 1882 N N . ARG A 1 238 ? -31.542 -20.007 -1.829 1.00 84.12 238 ARG A N 1
ATOM 1883 C CA . ARG A 1 238 ? -32.240 -20.225 -3.106 1.00 84.12 238 ARG A CA 1
ATOM 1884 C C . ARG A 1 238 ? -33.776 -20.247 -2.992 1.00 84.12 238 ARG A C 1
ATOM 1886 O O . ARG A 1 238 ? -34.399 -19.579 -3.816 1.00 84.12 238 ARG A O 1
ATOM 1893 N N . PRO A 1 239 ? -34.410 -20.946 -2.029 1.00 84.62 239 PRO A N 1
ATOM 1894 C CA . PRO A 1 239 ? -35.872 -20.951 -1.924 1.00 84.62 239 PRO A CA 1
ATOM 1895 C C . PRO A 1 239 ? -36.467 -19.588 -1.531 1.00 84.62 239 PRO A C 1
ATOM 1897 O O . PRO A 1 239 ? -37.582 -19.274 -1.939 1.00 84.62 239 PRO A O 1
ATOM 1900 N N . PHE A 1 240 ? -35.723 -18.745 -0.807 1.00 84.12 240 PHE A N 1
ATOM 1901 C CA . PHE A 1 240 ? -36.229 -17.477 -0.261 1.00 84.12 240 PHE A CA 1
ATOM 1902 C C . PHE A 1 240 ? -35.739 -16.234 -1.017 1.00 84.12 240 PHE A C 1
ATOM 1904 O O . PHE A 1 240 ? -36.105 -15.114 -0.664 1.00 84.12 240 PHE A O 1
ATOM 1911 N N . ILE A 1 241 ? -34.943 -16.393 -2.081 1.00 83.19 241 ILE A N 1
ATOM 1912 C CA . ILE A 1 241 ? -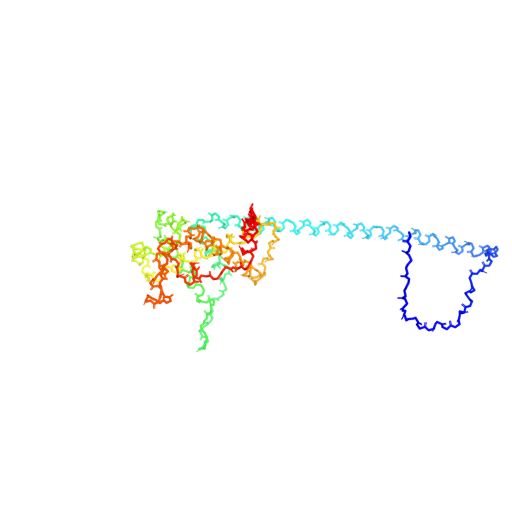34.331 -15.263 -2.800 1.00 83.19 241 ILE A CA 1
ATOM 1913 C C . ILE A 1 241 ? -35.360 -14.265 -3.348 1.00 83.19 241 ILE A C 1
ATOM 1915 O O . ILE A 1 241 ? -35.101 -13.065 -3.385 1.0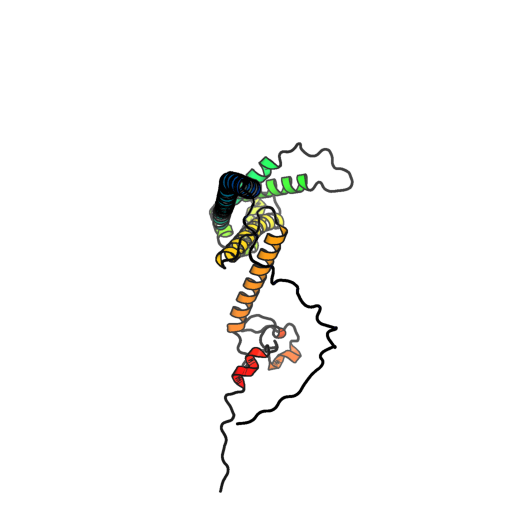0 83.19 241 ILE A O 1
ATOM 1919 N N . ARG A 1 242 ? -36.551 -14.745 -3.732 1.00 82.56 242 ARG A N 1
ATOM 1920 C CA . ARG A 1 242 ? -37.649 -13.892 -4.214 1.00 82.56 242 ARG A CA 1
ATOM 1921 C C . ARG A 1 242 ? -38.206 -12.969 -3.123 1.00 82.56 242 ARG A C 1
ATOM 1923 O O . ARG A 1 242 ? -38.717 -11.911 -3.461 1.00 82.56 242 ARG A O 1
ATOM 1930 N N . LEU A 1 243 ? -38.086 -13.356 -1.852 1.00 82.62 243 LEU A N 1
ATOM 1931 C CA . LEU A 1 243 ? -38.552 -12.593 -0.689 1.00 82.62 243 LEU A CA 1
ATOM 1932 C C . LEU A 1 243 ? -37.465 -11.654 -0.147 1.00 82.62 243 LEU A C 1
ATOM 1934 O O . LEU A 1 243 ? -37.737 -10.491 0.122 1.00 82.62 243 LEU A O 1
ATOM 1938 N N . VAL A 1 244 ? -36.227 -12.144 -0.010 1.00 81.62 244 VAL A N 1
ATOM 1939 C CA . VAL A 1 244 ? -35.104 -11.383 0.583 1.00 81.62 244 VAL A CA 1
ATOM 1940 C C . VAL A 1 244 ? -34.469 -10.407 -0.425 1.00 81.62 244 VAL A C 1
ATOM 1942 O O . VAL A 1 244 ? -33.834 -9.419 -0.055 1.00 81.62 244 VAL A O 1
ATOM 1945 N N . GLY A 1 245 ? -34.666 -10.647 -1.723 1.00 80.06 245 GLY A N 1
ATOM 1946 C CA . GLY A 1 245 ? -34.227 -9.758 -2.791 1.00 80.06 245 GLY A CA 1
ATOM 1947 C C . GLY A 1 245 ? -32.716 -9.782 -3.047 1.00 80.06 245 GLY A C 1
ATOM 1948 O O . GLY A 1 245 ? -31.984 -10.683 -2.639 1.00 80.06 245 GLY A O 1
ATOM 1949 N N . ARG A 1 246 ? -32.226 -8.764 -3.767 1.00 72.75 246 ARG A N 1
ATOM 1950 C CA . ARG A 1 246 ? -30.846 -8.705 -4.299 1.00 72.75 246 ARG A CA 1
ATOM 1951 C C . ARG A 1 246 ? -29.746 -8.606 -3.233 1.00 72.75 246 ARG A C 1
ATOM 1953 O O . ARG A 1 246 ? -28.582 -8.801 -3.567 1.00 72.75 246 ARG A O 1
ATOM 1960 N N . ARG A 1 247 ? -30.104 -8.300 -1.982 1.00 78.38 247 ARG A N 1
ATOM 1961 C CA . ARG A 1 247 ? -29.173 -8.181 -0.846 1.00 78.38 247 ARG A CA 1
ATOM 1962 C C . ARG A 1 247 ? -29.020 -9.477 -0.045 1.00 78.38 247 ARG A C 1
ATOM 1964 O O . ARG A 1 247 ? -28.298 -9.477 0.939 1.00 78.38 247 ARG A O 1
ATOM 1971 N N . ALA A 1 248 ? -29.687 -10.564 -0.434 1.00 84.69 248 ALA A N 1
ATOM 1972 C CA . ALA A 1 248 ? -29.548 -11.833 0.270 1.00 84.69 248 ALA A CA 1
ATOM 1973 C C . ALA A 1 248 ? -28.102 -12.347 0.181 1.00 84.69 248 ALA A C 1
ATOM 1975 O O . ALA A 1 248 ? -27.568 -12.495 -0.920 1.00 84.69 248 ALA A O 1
ATOM 1976 N N . GLU A 1 249 ? -27.476 -12.635 1.318 1.00 87.50 249 GLU A N 1
ATOM 1977 C CA . GLU A 1 249 ? -26.099 -13.132 1.395 1.00 87.50 249 GLU A CA 1
ATOM 1978 C C . GLU A 1 249 ? -26.069 -14.649 1.570 1.00 87.50 249 GLU A C 1
ATOM 1980 O O . GLU A 1 249 ? -26.844 -15.226 2.331 1.00 87.50 249 GLU A O 1
ATOM 1985 N N . CYS A 1 250 ? -25.154 -15.314 0.868 1.00 84.00 250 CYS A N 1
ATOM 1986 C CA . CYS A 1 250 ? -24.921 -16.741 1.038 1.00 84.00 250 CYS A CA 1
ATOM 1987 C C . CYS A 1 250 ? -24.258 -16.994 2.402 1.00 84.00 250 CYS A C 1
ATOM 1989 O O . CYS A 1 250 ? -23.184 -16.449 2.649 1.00 84.00 250 CYS A O 1
ATOM 1991 N N . PRO A 1 251 ? -24.800 -17.851 3.283 1.00 84.88 251 PRO A N 1
ATOM 1992 C CA . PRO A 1 251 ? -24.206 -18.077 4.600 1.00 84.88 251 PRO A CA 1
ATOM 1993 C C . PRO A 1 251 ? -22.825 -18.742 4.537 1.00 84.88 251 PRO A C 1
ATOM 1995 O O . PRO A 1 251 ? -22.005 -18.472 5.412 1.00 84.88 251 PRO A O 1
ATOM 1998 N N . ASN A 1 252 ? -22.554 -19.541 3.496 1.00 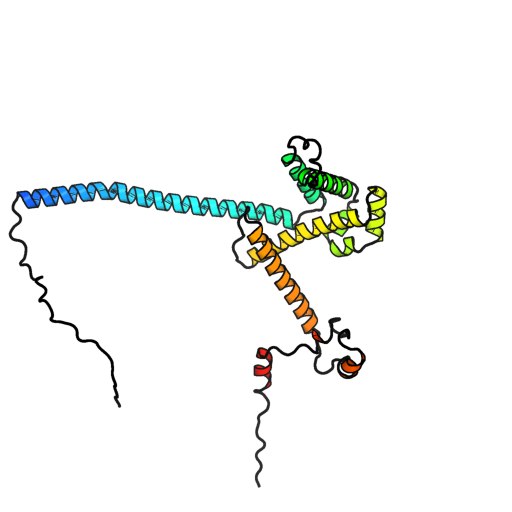83.88 252 ASN A N 1
ATOM 1999 C CA . ASN A 1 252 ? -21.293 -20.276 3.332 1.00 83.88 252 ASN A CA 1
ATOM 2000 C C . ASN A 1 252 ? -20.148 -19.381 2.843 1.00 83.88 252 ASN A C 1
ATOM 2002 O O . ASN A 1 252 ? -19.007 -19.558 3.256 1.00 83.88 252 ASN A O 1
ATOM 2006 N N . THR A 1 253 ? -20.446 -18.424 1.959 1.00 83.06 253 THR A N 1
ATOM 2007 C CA . THR A 1 253 ? -19.422 -17.576 1.325 1.00 83.06 253 THR A CA 1
ATOM 2008 C C . THR A 1 253 ? -19.485 -16.118 1.778 1.00 83.06 253 THR A C 1
ATOM 2010 O O . THR A 1 253 ? -18.611 -15.346 1.412 1.00 83.06 253 THR A O 1
ATOM 2013 N N . LYS A 1 254 ? -20.536 -15.721 2.513 1.00 86.62 254 LYS A N 1
ATOM 2014 C CA . LYS A 1 254 ? -20.878 -14.333 2.896 1.00 86.62 254 LYS A CA 1
ATOM 2015 C C . LYS A 1 254 ? -20.992 -13.350 1.724 1.00 86.62 254 LYS A C 1
ATOM 2017 O O . LYS A 1 254 ? -21.073 -12.146 1.916 1.00 86.62 254 LYS A O 1
ATOM 2022 N N . LEU A 1 255 ? -21.043 -13.863 0.495 1.00 86.44 255 LEU A N 1
ATOM 2023 C CA . LEU A 1 255 ? -21.193 -13.059 -0.713 1.00 86.44 255 LEU A CA 1
ATOM 2024 C C . LEU A 1 255 ? -22.676 -12.865 -1.047 1.00 86.44 255 LEU A C 1
ATOM 2026 O O . LEU A 1 255 ? -23.472 -13.786 -0.818 1.00 86.44 255 LEU A O 1
ATOM 2030 N N . PRO A 1 256 ? -23.054 -11.743 -1.685 1.00 87.81 256 PRO A N 1
ATOM 2031 C CA . PRO A 1 256 ? -24.392 -11.573 -2.238 1.00 87.81 256 PRO A CA 1
ATOM 2032 C C . PRO A 1 256 ? -24.760 -12.741 -3.159 1.00 87.81 256 PRO A C 1
ATOM 2034 O O . PRO A 1 256 ? -23.943 -13.178 -3.974 1.00 87.81 256 PRO A O 1
ATOM 2037 N N . TYR A 1 257 ? -26.000 -13.226 -3.080 1.00 84.81 257 TYR A N 1
ATOM 2038 C CA . TYR A 1 257 ? -26.472 -14.398 -3.823 1.00 84.81 257 TYR A CA 1
ATOM 2039 C C . TYR A 1 257 ? -26.181 -14.284 -5.325 1.00 84.81 257 TYR A C 1
ATOM 2041 O O . TYR A 1 257 ? -25.695 -15.239 -5.928 1.00 84.81 257 TYR A O 1
ATOM 2049 N N . ALA A 1 258 ? -26.382 -13.097 -5.908 1.00 85.25 258 ALA A N 1
ATOM 2050 C CA . ALA A 1 258 ? -26.109 -12.811 -7.318 1.00 85.25 258 ALA A CA 1
ATOM 2051 C C . ALA A 1 258 ? -24.632 -12.990 -7.721 1.00 85.25 258 ALA A C 1
ATOM 2053 O O . ALA A 1 258 ? -24.352 -13.306 -8.870 1.00 85.25 258 ALA A O 1
ATOM 2054 N N . ARG A 1 259 ? -23.691 -12.820 -6.783 1.00 85.25 259 ARG A N 1
ATOM 2055 C CA . ARG A 1 259 ? -22.246 -13.007 -6.994 1.00 85.25 259 ARG A CA 1
ATOM 2056 C C . ARG A 1 259 ? -21.749 -14.395 -6.574 1.00 85.25 259 ARG A C 1
ATOM 2058 O O . ARG A 1 259 ? -20.570 -14.682 -6.719 1.00 85.25 259 ARG A O 1
ATOM 2065 N N . CYS A 1 260 ? -22.627 -15.257 -6.056 1.00 86.31 260 CYS A N 1
ATOM 2066 C CA . CYS A 1 260 ? -22.273 -16.579 -5.541 1.00 86.31 260 CYS A CA 1
ATOM 2067 C C . CYS A 1 260 ? -23.067 -17.697 -6.234 1.00 86.31 260 CYS A C 1
ATOM 2069 O O . CYS A 1 260 ? -22.668 -18.190 -7.295 1.00 86.31 260 CYS A O 1
ATOM 2071 N N . CYS A 1 261 ? -24.185 -18.126 -5.643 1.00 82.94 261 CYS A N 1
ATOM 2072 C CA . CYS A 1 261 ? -24.991 -19.237 -6.151 1.00 82.94 261 CYS A CA 1
ATOM 2073 C C . CYS A 1 261 ? -25.880 -18.838 -7.332 1.00 82.94 261 CYS A C 1
ATOM 2075 O O . CYS A 1 261 ? -26.156 -19.681 -8.181 1.00 82.94 261 CYS A O 1
ATOM 2077 N N . GLY A 1 262 ? -26.279 -17.567 -7.400 1.00 77.31 262 GLY A N 1
ATOM 2078 C CA . GLY A 1 262 ? -27.052 -16.982 -8.493 1.00 77.31 262 GLY A CA 1
ATOM 2079 C C . GLY A 1 262 ? -26.215 -16.457 -9.659 1.00 77.31 262 GLY A C 1
ATOM 2080 O O . GLY A 1 262 ? -26.798 -16.043 -10.653 1.00 77.31 262 GLY A O 1
ATOM 2081 N N . ALA A 1 263 ? -24.881 -16.475 -9.558 1.00 78.00 263 ALA A N 1
ATOM 2082 C CA . ALA A 1 263 ? -24.013 -16.113 -10.674 1.00 78.00 263 ALA A CA 1
ATOM 2083 C C . ALA A 1 263 ? -24.142 -17.166 -11.782 1.00 78.00 263 ALA A C 1
ATOM 2085 O O . ALA A 1 263 ? -23.999 -18.366 -11.506 1.00 78.00 263 ALA A O 1
ATOM 2086 N N . GLU A 1 264 ? -24.400 -16.733 -13.017 1.00 64.56 264 GLU A N 1
ATOM 2087 C CA . GLU A 1 264 ? -24.458 -17.624 -14.175 1.00 64.56 264 GLU A CA 1
ATOM 2088 C C . GLU A 1 264 ? -23.127 -18.365 -14.344 1.00 64.56 264 GLU A C 1
ATOM 2090 O O . GLU A 1 264 ? -22.045 -17.857 -14.045 1.00 64.56 264 GLU A O 1
ATOM 2095 N N . VAL A 1 265 ? -23.204 -19.635 -14.737 1.00 57.38 265 VAL A N 1
ATOM 2096 C CA . VAL A 1 265 ? -22.005 -20.436 -14.979 1.00 57.38 265 VAL A CA 1
ATOM 2097 C C . VAL A 1 265 ? -21.362 -19.919 -16.266 1.00 57.38 265 VAL A C 1
ATOM 2099 O O . VAL A 1 265 ? -22.050 -19.948 -17.286 1.00 57.38 265 VAL A O 1
ATOM 2102 N N . PRO A 1 266 ? -20.082 -19.500 -16.272 1.00 56.50 266 PRO A N 1
ATOM 2103 C CA . PRO A 1 266 ? -19.391 -19.270 -17.533 1.00 56.50 266 PRO A CA 1
ATOM 2104 C C . PRO A 1 266 ? -19.438 -20.572 -18.345 1.00 56.50 266 PRO A C 1
ATOM 2106 O O . PRO A 1 266 ? -19.128 -21.644 -17.819 1.00 56.50 266 PRO A O 1
ATOM 2109 N N . GLU A 1 267 ? -19.865 -20.496 -19.609 1.00 45.47 267 GLU A N 1
ATOM 2110 C CA . GLU A 1 267 ? -20.180 -21.654 -20.469 1.00 45.47 267 GLU A CA 1
ATOM 2111 C C . GLU A 1 267 ? -19.078 -22.724 -20.525 1.00 45.47 267 GLU A C 1
ATOM 2113 O O . GLU A 1 267 ? -19.374 -23.903 -20.720 1.00 45.47 267 GLU A O 1
ATOM 2118 N N . ARG A 1 268 ? -17.824 -22.351 -20.243 1.00 48.62 268 ARG A N 1
ATOM 2119 C CA . ARG A 1 268 ? -16.675 -23.266 -20.151 1.00 48.62 268 ARG A CA 1
ATOM 2120 C C . ARG A 1 268 ? -16.871 -24.423 -19.158 1.00 48.62 268 ARG A C 1
ATOM 2122 O O . ARG A 1 268 ? -16.351 -25.502 -19.408 1.00 48.62 268 ARG A O 1
ATOM 2129 N N . ALA A 1 269 ? -17.657 -24.257 -18.089 1.00 47.53 269 ALA A N 1
ATOM 2130 C CA . ALA A 1 269 ? -17.951 -25.343 -17.140 1.00 47.53 269 ALA A CA 1
ATOM 2131 C C . ALA A 1 269 ? -19.216 -26.160 -17.484 1.00 47.53 269 ALA A C 1
ATOM 2133 O O . ALA A 1 269 ? -19.490 -27.167 -16.834 1.00 47.53 269 ALA A O 1
ATOM 2134 N N . ARG A 1 270 ? -20.002 -25.763 -18.499 1.00 47.41 270 ARG A N 1
ATOM 2135 C CA . ARG A 1 270 ? -21.145 -26.568 -18.979 1.00 47.41 270 ARG A CA 1
ATOM 2136 C C . ARG A 1 270 ? -20.699 -27.730 -19.871 1.00 47.41 270 ARG A C 1
ATOM 2138 O O . ARG A 1 270 ? -21.357 -28.767 -19.876 1.00 47.41 270 ARG A O 1
ATOM 2145 N N . ALA A 1 271 ? -19.579 -27.584 -20.580 1.00 46.59 271 ALA A N 1
ATOM 2146 C CA . ALA A 1 271 ? -19.100 -28.585 -21.534 1.00 46.59 271 ALA A CA 1
ATOM 2147 C C . ALA A 1 271 ? -18.612 -29.890 -20.871 1.00 46.59 271 ALA A C 1
ATOM 2149 O O . ALA A 1 271 ? -18.804 -30.967 -21.428 1.00 46.59 271 ALA A O 1
ATOM 2150 N N . THR A 1 272 ? -18.056 -29.829 -19.658 1.00 48.94 272 THR A N 1
ATOM 2151 C CA . THR A 1 272 ? -17.532 -31.009 -18.943 1.00 48.94 272 THR A CA 1
ATOM 2152 C C . THR A 1 272 ? -18.603 -31.839 -18.226 1.00 48.94 272 THR A C 1
ATOM 2154 O O . THR A 1 272 ? -18.364 -33.003 -17.924 1.00 48.94 272 THR A O 1
ATOM 2157 N N . GLY A 1 273 ? -19.804 -31.296 -17.991 1.00 44.31 273 GLY A N 1
ATOM 2158 C CA . GLY A 1 273 ? -20.900 -32.017 -17.323 1.00 44.31 273 GLY A CA 1
ATOM 2159 C C . GLY A 1 273 ? -21.856 -32.771 -18.258 1.00 44.31 273 GLY A C 1
ATOM 2160 O O . GLY A 1 273 ? -22.604 -33.634 -17.802 1.00 44.31 273 GLY A O 1
ATOM 2161 N N . ALA A 1 274 ? -21.853 -32.465 -19.560 1.00 45.31 274 ALA A N 1
ATOM 2162 C CA . ALA A 1 274 ? -22.833 -33.000 -20.511 1.00 45.31 274 ALA A CA 1
ATOM 2163 C C . ALA A 1 274 ? -22.414 -34.321 -21.191 1.00 45.31 274 ALA A C 1
ATOM 2165 O O . ALA A 1 274 ? -23.255 -34.975 -21.804 1.00 45.31 274 ALA A O 1
ATOM 2166 N N . GLN A 1 275 ? -21.155 -34.758 -21.062 1.00 46.56 275 GLN A N 1
ATOM 2167 C CA . GLN A 1 275 ? -20.666 -35.991 -21.705 1.00 46.56 275 GLN A CA 1
ATOM 2168 C C . GLN A 1 275 ? -20.883 -37.277 -20.880 1.00 46.56 275 GLN A C 1
ATOM 2170 O O . GLN A 1 275 ? -20.627 -38.367 -21.378 1.00 46.56 275 GLN A O 1
ATOM 2175 N N . GLY A 1 276 ? -21.409 -37.193 -19.651 1.00 44.50 276 GLY A N 1
ATOM 2176 C CA . GLY A 1 276 ? -21.519 -38.347 -18.742 1.00 44.50 276 GLY A CA 1
ATOM 2177 C C . GLY A 1 276 ? -22.880 -39.055 -18.655 1.00 44.50 276 GLY A C 1
ATOM 2178 O O . GLY A 1 276 ? -23.012 -39.979 -17.858 1.00 44.50 276 GLY A O 1
ATOM 2179 N N . ARG A 1 277 ? -23.924 -38.643 -19.394 1.00 45.25 277 ARG A N 1
ATOM 2180 C CA . ARG A 1 277 ? -25.279 -39.237 -19.259 1.00 45.25 277 ARG A CA 1
ATOM 2181 C C . ARG A 1 277 ? -26.000 -39.481 -20.587 1.00 45.25 277 ARG A C 1
ATOM 2183 O O . ARG A 1 277 ? -27.129 -39.043 -20.783 1.00 45.25 277 ARG A O 1
ATOM 2190 N N . ARG A 1 278 ? -25.370 -40.236 -21.484 1.00 47.56 278 ARG A N 1
ATOM 2191 C CA . ARG A 1 278 ? -26.082 -41.013 -22.514 1.00 47.56 278 ARG A CA 1
ATOM 2192 C C . ARG A 1 278 ? -25.484 -42.416 -22.598 1.00 47.56 278 ARG A C 1
ATOM 2194 O O . ARG A 1 278 ? -24.785 -42.739 -23.545 1.00 47.56 278 ARG A O 1
ATOM 2201 N N . ALA A 1 279 ? -25.763 -43.236 -21.587 1.00 41.44 279 ALA A N 1
ATOM 2202 C CA . ALA A 1 279 ? -25.735 -44.684 -21.744 1.00 41.44 279 ALA A CA 1
ATOM 2203 C C . ALA A 1 279 ? -27.184 -45.144 -21.942 1.00 41.44 279 ALA A C 1
ATOM 2205 O O . ALA A 1 279 ? -28.042 -44.988 -21.076 1.00 41.44 279 ALA A O 1
ATOM 2206 N N . SER A 1 280 ? -27.423 -45.594 -23.163 1.00 42.09 280 SER A N 1
ATOM 2207 C CA . SER A 1 280 ? -28.607 -46.224 -23.731 1.00 42.09 280 SER A CA 1
ATOM 2208 C C . SER A 1 280 ? -29.226 -47.312 -22.850 1.00 42.09 280 SER A C 1
ATOM 2210 O O . SER A 1 280 ? -28.540 -48.251 -22.455 1.00 42.09 280 SER A O 1
ATOM 2212 N N . VAL A 1 281 ? -30.544 -47.239 -22.657 1.00 40.16 281 VAL A N 1
ATOM 2213 C CA . VAL A 1 281 ? -31.388 -48.401 -22.348 1.00 40.16 281 VAL A CA 1
ATOM 2214 C C . VAL A 1 281 ? -31.802 -49.016 -23.689 1.00 40.16 281 VAL A C 1
ATOM 2216 O O . VAL A 1 281 ? -32.470 -48.322 -24.460 1.00 40.16 281 VAL A O 1
ATOM 2219 N N . PRO A 1 282 ? -31.432 -50.264 -24.018 1.00 49.88 282 PRO A N 1
ATOM 2220 C CA . PRO A 1 282 ? -32.069 -50.970 -25.114 1.00 49.88 282 PRO A CA 1
ATOM 2221 C C . PRO A 1 282 ? -33.402 -51.549 -24.628 1.00 49.88 282 PRO A C 1
ATOM 2223 O O . PRO A 1 282 ? -33.458 -52.336 -23.686 1.00 49.88 282 PRO A O 1
ATOM 2226 N N . VAL A 1 283 ? -34.478 -51.127 -25.287 1.00 47.16 283 VAL A N 1
ATOM 2227 C CA . VAL A 1 283 ? -35.763 -51.827 -25.313 1.00 47.16 283 VAL A CA 1
ATOM 2228 C C . VAL A 1 283 ? -35.680 -52.873 -26.420 1.00 47.16 283 VAL A C 1
ATOM 2230 O O . VAL A 1 283 ? -35.369 -52.513 -27.551 1.00 47.16 283 VAL A O 1
ATOM 2233 N N . ASN A 1 284 ? -35.923 -54.133 -26.076 1.00 40.19 284 ASN A N 1
ATOM 2234 C CA . ASN A 1 284 ? -36.487 -55.225 -26.886 1.00 40.19 284 ASN A CA 1
ATOM 2235 C C . ASN A 1 284 ? -36.528 -56.423 -25.923 1.00 40.19 284 ASN A C 1
ATOM 2237 O O . ASN A 1 284 ? -35.536 -56.677 -25.247 1.00 40.19 284 ASN A O 1
ATOM 2241 N N . GLY A 1 285 ? -37.656 -57.072 -25.668 1.00 39.78 285 GLY A N 1
ATOM 2242 C CA . GLY A 1 285 ? -38.540 -57.728 -26.625 1.00 39.78 285 GLY A CA 1
ATOM 2243 C C . GLY A 1 285 ? -38.651 -59.162 -26.129 1.00 39.78 285 GLY A C 1
ATOM 2244 O O . GLY A 1 285 ? -37.578 -59.792 -26.020 1.00 39.78 285 GLY A O 1
#

Mean predicted aligned error: 17.59 Å

Nearest PDB structures (foldseek):
  7pkt-assembly1_S  TM=7.113E-01  e=1.465E-05  Chlamydomonas reinhardtii